Protein AF-A0A4U3AMQ2-F1 (afdb_monomer_lite)

pLDDT: mean 90.17, std 16.96, range [29.2, 98.69]

Foldseek 3Di:
DFFPQWFAFPNDIAGALLLQLLLQQQLPCLPLNVVLRPDNGSVVSVVSSVVVVVRGDPCCVVCSLVSSLLSVVRSCQSCVQPVLLVLCVCPPPQFFDADPPAQACGWHDDPVRDTGGNVSVRVSSPVCNVCSVVQAAWDKAADDPDPSSHHSNHHGGIDIGHDHDHHDNCPPDPPDDPPDDDDDD

Sequence (185 aa):
MAAGFPIELQGIRILSSEALYQAMRYPNHPEYQKAIIQQKSPMTAKMISKKYRSHTREDWEEVKLMIMRWCLRVKLIQNWDKFGSLLLSTLDKQIVEESYKDDFWGARPSDMNLLVGTNALGRLLMELRAELTQFIGKHELSSPHIDNFMLYGKEIGNIRFENKAMPIESLLNTNTNFENLSLFD

InterPro domains:
  IPR012816 NADAR [PF08719] (7-132)
  IPR012816 NADAR [cd15457] (5-130)
  IPR037238 YbiA-like superfamily [G3DSA:1.10.357.40] (1-139)
  IPR037238 YbiA-like superfamily [SSF143990] (4-133)

Structure (mmCIF, N/CA/C/O backbone):
data_AF-A0A4U3AMQ2-F1
#
_entry.id   AF-A0A4U3AMQ2-F1
#
loop_
_atom_site.group_PDB
_atom_site.id
_atom_site.type_symbol
_atom_site.label_atom_id
_atom_site.label_alt_id
_atom_site.label_comp_id
_atom_site.label_asym_id
_atom_site.label_entity_id
_atom_site.label_seq_id
_atom_site.pdbx_PDB_ins_code
_atom_site.Cartn_x
_atom_site.Cartn_y
_atom_site.Cartn_z
_atom_site.occupancy
_atom_site.B_iso_or_equiv
_atom_site.auth_seq_id
_atom_site.auth_comp_id
_atom_site.auth_asym_id
_atom_site.auth_atom_id
_atom_site.pdbx_PDB_model_num
ATOM 1 N N . MET A 1 1 ? 8.734 0.670 -1.103 1.00 77.81 1 MET A N 1
ATOM 2 C CA . MET A 1 1 ? 7.836 1.195 -0.035 1.00 77.81 1 MET A CA 1
ATOM 3 C C . MET A 1 1 ? 8.612 1.978 1.024 1.00 77.81 1 MET A C 1
ATOM 5 O O . MET A 1 1 ? 9.647 1.500 1.469 1.00 77.81 1 MET A O 1
ATOM 9 N N . ALA A 1 2 ? 8.120 3.152 1.443 1.00 82.19 2 ALA A N 1
ATOM 10 C CA . ALA A 1 2 ? 8.809 4.047 2.389 1.00 82.19 2 ALA A CA 1
ATOM 11 C C . ALA A 1 2 ? 8.288 3.938 3.838 1.00 82.19 2 ALA A C 1
ATOM 13 O O . ALA A 1 2 ? 7.099 3.694 4.056 1.00 82.19 2 ALA A O 1
ATOM 14 N N . ALA A 1 3 ? 9.174 4.164 4.814 1.00 87.38 3 ALA A N 1
ATOM 15 C CA . ALA A 1 3 ? 8.838 4.304 6.235 1.00 87.38 3 ALA A CA 1
ATOM 16 C C . ALA A 1 3 ? 8.282 5.708 6.561 1.00 87.38 3 ALA A C 1
ATOM 18 O O . ALA A 1 3 ? 8.270 6.592 5.707 1.00 87.38 3 ALA A O 1
ATOM 19 N N . GLY A 1 4 ? 7.837 5.927 7.804 1.00 92.38 4 GLY A N 1
ATOM 20 C CA . GLY A 1 4 ? 7.403 7.253 8.278 1.00 92.38 4 GLY A CA 1
ATOM 21 C C . GLY A 1 4 ? 5.968 7.641 7.904 1.00 92.38 4 GLY A C 1
ATOM 22 O O . GLY A 1 4 ? 5.621 8.821 7.989 1.00 92.38 4 GLY A O 1
ATOM 23 N N . PHE A 1 5 ? 5.167 6.649 7.508 1.00 95.62 5 PHE A N 1
ATOM 24 C CA . PHE A 1 5 ? 3.735 6.743 7.220 1.00 95.62 5 PHE A CA 1
ATOM 25 C C . PHE A 1 5 ? 3.021 5.584 7.929 1.00 95.62 5 PHE A C 1
ATOM 27 O O . PHE A 1 5 ? 2.731 4.564 7.294 1.00 95.62 5 PHE A O 1
ATOM 34 N N . PRO A 1 6 ? 2.874 5.658 9.263 1.00 96.56 6 PRO A N 1
ATOM 35 C CA . PRO A 1 6 ? 2.238 4.591 10.016 1.00 96.56 6 PRO A CA 1
ATOM 36 C C . PRO A 1 6 ? 0.772 4.440 9.599 1.00 96.56 6 PRO A C 1
ATOM 38 O O . PRO A 1 6 ? 0.134 5.385 9.136 1.00 96.56 6 PRO A O 1
ATOM 41 N N . ILE A 1 7 ? 0.270 3.226 9.774 1.00 97.19 7 ILE A N 1
ATOM 42 C CA . ILE A 1 7 ? -1.114 2.826 9.552 1.00 97.19 7 ILE A CA 1
ATOM 43 C C . ILE A 1 7 ? -1.647 2.272 10.872 1.00 97.19 7 ILE A C 1
ATOM 45 O O . ILE A 1 7 ? -0.937 1.561 11.581 1.00 97.19 7 ILE A O 1
ATOM 49 N N . GLU A 1 8 ? -2.895 2.560 11.186 1.00 96.94 8 GLU A N 1
ATOM 50 C CA . GLU A 1 8 ? -3.648 1.970 12.276 1.00 96.94 8 GLU A CA 1
ATOM 51 C C . GLU A 1 8 ? -4.851 1.205 11.719 1.00 96.94 8 GLU A C 1
ATOM 53 O O . GLU A 1 8 ? -5.681 1.758 11.000 1.00 96.94 8 GLU A O 1
ATOM 58 N N . LEU A 1 9 ? -4.947 -0.084 12.033 1.00 95.38 9 LEU A N 1
ATOM 59 C CA . LEU A 1 9 ? -6.074 -0.932 11.644 1.00 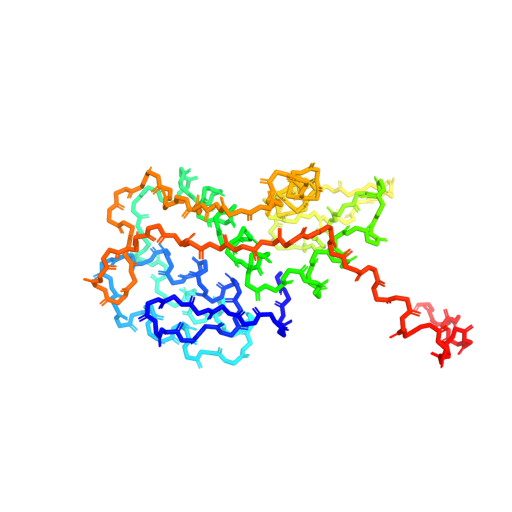95.38 9 LEU A CA 1
ATOM 60 C C . LEU A 1 9 ? -6.610 -1.639 12.877 1.00 95.38 9 LEU A C 1
ATOM 62 O O . LEU A 1 9 ? -5.877 -2.386 13.514 1.00 95.38 9 LEU A O 1
ATOM 66 N N . GLN A 1 10 ? -7.881 -1.409 13.217 1.00 89.69 10 GLN A N 1
ATOM 67 C CA . GLN A 1 10 ? -8.552 -2.088 14.337 1.00 89.69 10 GLN A CA 1
ATOM 68 C C . GLN A 1 10 ? -7.753 -1.998 15.661 1.00 89.69 10 GLN A C 1
ATOM 70 O O . GLN A 1 10 ? -7.661 -2.966 16.414 1.00 89.69 10 GLN A O 1
ATOM 75 N N . GLY A 1 11 ? -7.134 -0.838 15.927 1.00 93.19 11 GLY A N 1
ATOM 76 C CA . GLY A 1 11 ? -6.283 -0.589 17.100 1.00 93.19 11 GLY A CA 1
ATOM 77 C C . GLY A 1 11 ? -4.851 -1.136 16.999 1.00 93.19 11 GLY A C 1
ATOM 78 O O . GLY A 1 11 ? -4.079 -1.035 17.951 1.00 93.19 11 GLY A O 1
ATOM 79 N N . ILE A 1 12 ? -4.467 -1.718 15.860 1.00 95.44 12 ILE A N 1
ATOM 80 C CA . ILE A 1 12 ? -3.123 -2.243 15.605 1.00 95.44 12 ILE A CA 1
ATOM 81 C C . ILE A 1 12 ? -2.319 -1.196 14.841 1.00 95.44 12 ILE A C 1
ATOM 83 O O . ILE A 1 12 ? -2.613 -0.889 13.686 1.00 95.44 12 ILE A O 1
ATOM 87 N N . ARG A 1 13 ? -1.251 -0.695 15.466 1.00 96.88 13 ARG A N 1
ATOM 88 C CA . ARG A 1 13 ? -0.293 0.205 14.821 1.00 96.88 13 ARG A CA 1
ATOM 89 C C . ARG A 1 13 ? 0.716 -0.578 13.982 1.00 96.88 13 ARG A C 1
ATOM 91 O O . ARG A 1 13 ? 1.441 -1.428 14.495 1.00 96.88 13 ARG A O 1
ATOM 98 N N . ILE A 1 14 ? 0.815 -0.229 12.706 1.00 97.88 14 ILE A N 1
ATOM 99 C CA . ILE A 1 14 ? 1.690 -0.836 11.706 1.00 97.88 14 ILE A CA 1
ATOM 100 C C . ILE A 1 14 ? 2.597 0.257 1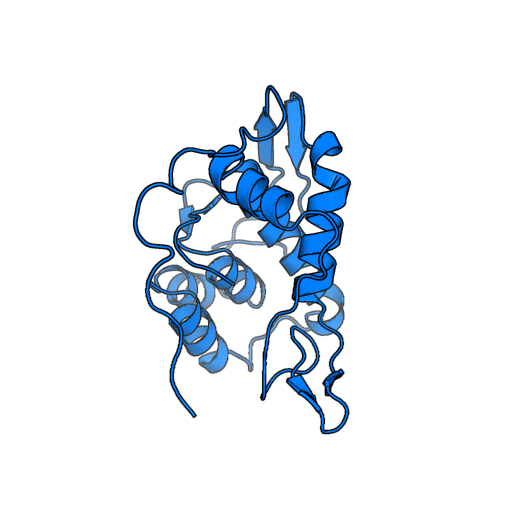1.138 1.00 97.88 14 ILE A C 1
ATOM 102 O O . ILE A 1 14 ? 2.137 1.277 10.635 1.00 97.88 14 ILE A O 1
ATOM 106 N N . LEU A 1 15 ? 3.914 0.070 11.218 1.00 96.75 15 LEU A N 1
ATOM 107 C CA . LEU A 1 15 ? 4.875 1.147 10.935 1.00 96.75 15 LEU A CA 1
ATOM 108 C C . LEU A 1 15 ? 5.084 1.438 9.441 1.00 96.75 15 LEU A C 1
ATOM 110 O O . LEU A 1 15 ? 5.663 2.468 9.089 1.00 96.75 15 LEU A O 1
ATOM 114 N N . SER A 1 16 ? 4.646 0.536 8.559 1.00 97.06 16 SER A N 1
ATOM 115 C CA . SER A 1 16 ? 4.724 0.728 7.112 1.00 97.06 16 SER A CA 1
ATOM 116 C C . SER A 1 16 ? 3.682 -0.093 6.358 1.00 97.06 16 SER A C 1
ATOM 118 O O . SER A 1 16 ? 3.331 -1.201 6.762 1.00 97.06 16 SER A O 1
ATOM 120 N N . SER A 1 17 ? 3.266 0.412 5.200 1.00 97.25 17 SER A N 1
ATOM 121 C CA . SER A 1 17 ? 2.419 -0.320 4.256 1.00 97.25 17 SER A CA 1
ATOM 122 C C . SER A 1 17 ? 3.083 -1.596 3.714 1.00 97.25 17 SER A C 1
ATOM 124 O O . SER A 1 17 ? 2.378 -2.533 3.364 1.00 97.25 17 SER A O 1
ATOM 126 N N . GLU A 1 18 ? 4.421 -1.676 3.695 1.00 97.81 18 GLU A N 1
ATOM 127 C CA . GLU A 1 18 ? 5.148 -2.918 3.381 1.00 97.81 18 GLU A CA 1
ATOM 128 C C . GLU A 1 18 ? 4.882 -3.997 4.433 1.00 97.81 18 GLU A C 1
ATOM 130 O O . GLU A 1 18 ? 4.591 -5.134 4.086 1.00 97.81 18 GLU A O 1
ATOM 135 N N . ALA A 1 19 ? 4.948 -3.648 5.722 1.00 98.31 19 ALA A N 1
ATOM 136 C CA . ALA A 1 19 ? 4.683 -4.605 6.792 1.00 98.31 19 ALA A CA 1
ATOM 137 C C . ALA A 1 19 ? 3.239 -5.122 6.741 1.00 98.31 19 ALA A C 1
ATOM 139 O O . ALA A 1 19 ? 3.021 -6.322 6.891 1.00 98.31 19 ALA A O 1
ATOM 140 N N . LEU A 1 20 ? 2.275 -4.239 6.460 1.00 98.44 20 LEU A N 1
ATOM 141 C CA . LEU A 1 20 ? 0.885 -4.635 6.237 1.00 98.44 20 LEU A CA 1
ATOM 142 C C . LEU A 1 20 ? 0.761 -5.579 5.033 1.00 98.44 20 LEU A C 1
ATOM 144 O O . LEU A 1 20 ? 0.256 -6.686 5.183 1.00 98.44 20 LEU A O 1
ATOM 148 N N . TYR A 1 21 ? 1.287 -5.191 3.869 1.00 98.56 21 TYR A N 1
ATOM 149 C CA . TYR A 1 21 ? 1.243 -6.002 2.648 1.00 98.56 21 TYR A CA 1
ATOM 150 C C . TYR A 1 21 ? 1.837 -7.404 2.850 1.00 98.56 21 TYR A C 1
ATOM 152 O O . TYR A 1 21 ? 1.227 -8.404 2.476 1.00 98.56 21 TYR A O 1
ATOM 160 N N . GLN A 1 22 ? 2.998 -7.490 3.502 1.00 98.50 22 GLN A N 1
ATOM 161 C CA . GLN A 1 22 ? 3.650 -8.766 3.786 1.00 98.50 22 GLN A CA 1
ATOM 162 C C . GLN A 1 22 ? 2.885 -9.603 4.822 1.00 98.50 22 GLN A C 1
ATOM 164 O O . GLN A 1 22 ? 2.892 -10.825 4.729 1.00 98.50 22 GLN A O 1
ATOM 169 N N . ALA A 1 23 ? 2.199 -8.984 5.788 1.00 98.38 23 ALA A N 1
ATOM 170 C CA . ALA A 1 23 ? 1.333 -9.704 6.722 1.00 98.38 23 ALA A CA 1
ATOM 171 C C . ALA A 1 23 ? 0.085 -10.280 6.022 1.00 98.38 23 ALA A C 1
ATOM 173 O O . ALA A 1 23 ? -0.294 -11.421 6.279 1.00 98.38 23 ALA A O 1
ATOM 174 N N . MET A 1 24 ? -0.514 -9.546 5.079 1.00 98.31 24 MET A N 1
ATOM 175 C CA . MET A 1 24 ? -1.697 -9.996 4.320 1.00 98.31 24 MET A CA 1
ATOM 176 C C . MET A 1 24 ? -1.438 -11.206 3.411 1.00 98.31 24 MET A C 1
ATOM 178 O O . MET A 1 24 ? -2.377 -11.862 2.962 1.00 98.31 24 MET A O 1
ATOM 182 N N . ARG A 1 25 ? -0.167 -11.555 3.194 1.00 98.38 25 ARG A N 1
ATOM 183 C CA . ARG A 1 25 ? 0.254 -12.796 2.534 1.00 98.38 25 ARG A CA 1
ATOM 184 C C . ARG A 1 25 ? -0.085 -14.063 3.336 1.00 98.38 25 ARG A C 1
ATOM 186 O O . ARG A 1 25 ? -0.110 -15.146 2.754 1.00 98.38 25 ARG A O 1
ATOM 193 N N . TYR A 1 26 ? -0.345 -13.927 4.640 1.00 98.38 26 TYR A N 1
ATOM 194 C CA . TYR A 1 26 ? -0.517 -15.033 5.591 1.00 98.38 26 TYR A CA 1
ATOM 195 C C . TYR A 1 26 ? -1.822 -14.913 6.402 1.00 98.38 26 TYR A C 1
ATOM 197 O O . TYR A 1 26 ? -1.769 -14.753 7.623 1.00 98.38 26 TYR A O 1
ATOM 205 N N . PRO A 1 27 ? -3.003 -14.957 5.761 1.00 97.00 27 PRO A N 1
ATOM 206 C CA . PRO A 1 27 ? -4.285 -14.699 6.425 1.00 97.00 27 PRO A CA 1
ATOM 207 C C . PRO A 1 27 ? -4.600 -15.676 7.568 1.00 97.00 27 PRO A C 1
ATOM 209 O O . PRO A 1 27 ? -5.148 -15.271 8.589 1.00 97.00 27 PRO A O 1
ATOM 212 N N . ASN A 1 28 ? -4.175 -16.936 7.433 1.0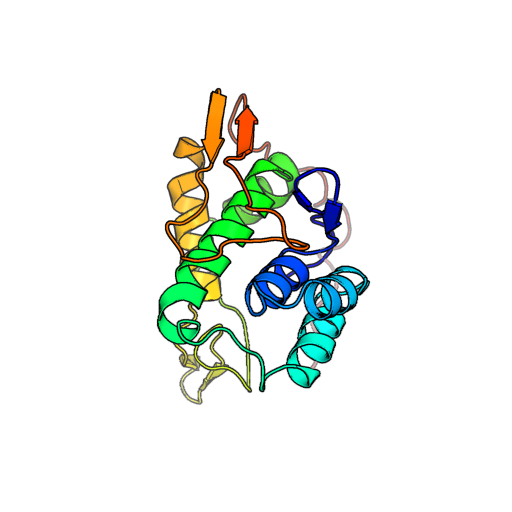0 96.19 28 ASN A N 1
ATOM 213 C CA . ASN A 1 28 ? -4.440 -18.007 8.400 1.00 96.19 28 ASN A CA 1
ATOM 214 C C . ASN A 1 28 ? -3.325 -18.186 9.447 1.00 96.19 28 ASN A C 1
ATOM 216 O O . ASN A 1 28 ? -3.377 -19.127 10.233 1.00 96.19 28 ASN A O 1
ATOM 220 N N . HIS A 1 29 ? -2.323 -17.298 9.470 1.00 98.12 29 HIS A N 1
ATOM 221 C CA . HIS A 1 29 ? -1.167 -17.394 10.372 1.00 98.12 29 HIS A CA 1
ATOM 222 C C . HIS A 1 29 ? -0.934 -16.088 11.152 1.00 98.12 29 HIS A C 1
ATOM 224 O O . HIS A 1 29 ? 0.004 -15.331 10.853 1.00 98.12 29 HIS A O 1
ATOM 230 N N . PRO A 1 30 ? -1.774 -15.789 12.163 1.00 97.81 30 PRO A N 1
ATOM 231 C CA . PRO A 1 30 ? -1.646 -14.597 13.006 1.00 97.81 30 PRO A CA 1
ATOM 232 C C . PRO A 1 30 ? -0.246 -14.398 13.607 1.00 97.81 30 PRO A C 1
ATOM 234 O O . PRO A 1 30 ? 0.221 -13.269 13.767 1.00 97.81 30 PRO A O 1
ATOM 237 N N . GLU A 1 31 ? 0.453 -15.484 13.925 1.00 98.38 31 GLU A N 1
ATOM 238 C CA . GLU A 1 31 ? 1.808 -15.485 14.463 1.00 98.38 31 GLU A CA 1
ATOM 239 C C . GLU A 1 31 ? 2.843 -14.944 13.465 1.00 98.38 31 GLU A C 1
ATOM 241 O O . GLU A 1 31 ? 3.719 -14.163 13.852 1.00 98.38 31 GLU A O 1
ATOM 246 N N . TYR A 1 32 ? 2.711 -15.268 12.173 1.00 98.56 32 TYR A N 1
ATOM 247 C CA . TYR A 1 32 ? 3.588 -14.737 11.122 1.00 98.56 32 TYR A CA 1
ATOM 248 C C . TYR A 1 32 ? 3.283 -13.271 10.857 1.00 98.56 32 TYR A C 1
ATOM 250 O O . TYR A 1 32 ? 4.201 -12.451 10.784 1.00 98.56 32 TYR A O 1
ATOM 258 N N . GLN A 1 33 ? 1.996 -12.921 10.798 1.00 98.62 33 GLN A N 1
ATOM 259 C CA . GLN A 1 33 ? 1.557 -11.532 10.689 1.00 98.62 33 GLN A CA 1
ATOM 260 C C . GLN A 1 33 ? 2.168 -10.685 11.811 1.00 98.62 33 GLN A C 1
ATOM 262 O O . GLN A 1 33 ? 2.712 -9.609 11.551 1.00 98.62 33 GLN A O 1
ATOM 267 N N . LYS A 1 34 ? 2.146 -11.189 13.054 1.00 98.19 34 LYS A N 1
ATOM 268 C CA . LYS A 1 34 ? 2.677 -10.479 14.224 1.00 98.19 34 LYS A CA 1
ATOM 269 C C . LYS A 1 34 ? 4.186 -10.297 14.133 1.00 98.19 34 LYS A C 1
ATOM 271 O O . LYS A 1 34 ? 4.675 -9.186 14.340 1.00 98.19 34 LYS A O 1
ATOM 276 N N . ALA A 1 35 ? 4.916 -11.349 13.763 1.00 98.50 35 ALA A N 1
ATOM 277 C CA . ALA A 1 35 ? 6.363 -11.283 13.576 1.00 98.50 35 ALA A CA 1
ATOM 278 C C . ALA A 1 35 ? 6.772 -10.253 12.504 1.00 98.50 35 ALA A C 1
ATOM 280 O O . ALA A 1 35 ? 7.784 -9.567 12.664 1.00 98.50 35 ALA A O 1
ATOM 281 N N . ILE A 1 36 ? 5.983 -10.119 11.433 1.00 98.62 36 ILE A N 1
ATOM 282 C CA . ILE A 1 36 ? 6.210 -9.158 10.343 1.00 98.62 36 ILE A CA 1
ATOM 283 C C . ILE A 1 36 ? 5.878 -7.726 10.783 1.00 98.62 36 ILE A C 1
ATOM 285 O O . ILE A 1 36 ? 6.683 -6.820 10.571 1.00 98.62 36 ILE A O 1
ATOM 289 N N . ILE A 1 37 ? 4.724 -7.503 11.418 1.00 98.00 37 ILE A N 1
ATOM 290 C CA . ILE A 1 37 ? 4.262 -6.162 11.821 1.00 98.00 37 ILE A CA 1
ATOM 291 C C . ILE A 1 37 ? 5.136 -5.545 12.917 1.00 98.00 37 ILE A C 1
ATOM 293 O O . ILE A 1 37 ? 5.319 -4.330 12.940 1.00 98.00 37 ILE A O 1
ATOM 297 N N . GLN A 1 38 ? 5.727 -6.363 13.791 1.00 97.25 38 GLN A N 1
ATOM 298 C CA . GLN A 1 38 ? 6.650 -5.899 14.835 1.00 97.25 38 GLN A CA 1
ATOM 299 C C . GLN A 1 38 ? 7.968 -5.322 14.288 1.00 97.25 38 GLN A C 1
ATOM 301 O O . GLN A 1 38 ? 8.745 -4.729 15.041 1.00 97.25 38 GLN A O 1
ATOM 306 N N . GLN A 1 39 ? 8.249 -5.489 12.994 1.00 97.31 39 GLN A N 1
ATOM 307 C CA . GLN A 1 39 ? 9.485 -5.009 12.396 1.00 97.31 39 GLN A CA 1
ATOM 308 C C . GLN A 1 39 ? 9.501 -3.487 12.231 1.00 97.31 39 GLN A C 1
ATOM 310 O O . GLN A 1 39 ? 8.552 -2.866 11.754 1.00 97.31 39 GLN A O 1
ATOM 315 N N . LYS A 1 40 ? 10.634 -2.876 12.595 1.00 94.62 40 LYS A N 1
ATOM 316 C CA . LYS A 1 40 ? 10.801 -1.414 12.603 1.00 94.62 40 LYS A CA 1
ATOM 317 C C . LYS A 1 40 ? 10.953 -0.791 11.215 1.00 94.62 40 LYS A C 1
ATOM 319 O O . LYS A 1 40 ? 10.715 0.405 11.075 1.00 94.62 40 LYS A O 1
ATOM 324 N N . SER A 1 41 ? 11.371 -1.558 10.205 1.00 94.81 41 SER A N 1
ATOM 325 C CA . SER A 1 41 ? 11.583 -1.044 8.852 1.00 94.81 41 SER A CA 1
ATOM 326 C C . SER A 1 41 ? 10.870 -1.893 7.793 1.00 94.81 41 SER A C 1
ATOM 328 O O . SER A 1 41 ? 10.715 -3.104 7.971 1.00 94.81 41 SER A O 1
ATOM 330 N N . PRO A 1 42 ? 10.473 -1.287 6.656 1.00 94.38 42 PRO A N 1
ATOM 331 C CA . PRO A 1 42 ? 9.919 -2.017 5.514 1.00 94.38 42 PRO A CA 1
ATOM 332 C C . PRO A 1 42 ? 10.822 -3.172 5.061 1.00 94.38 42 PRO A C 1
ATOM 334 O O . PRO A 1 42 ? 10.363 -4.282 4.801 1.00 94.38 42 PRO A O 1
ATOM 337 N N . MET A 1 43 ? 12.135 -2.927 5.020 1.00 94.31 43 MET A N 1
ATOM 338 C CA . MET A 1 43 ? 13.116 -3.920 4.595 1.00 94.31 43 MET A CA 1
ATOM 339 C C . MET A 1 43 ? 13.141 -5.131 5.532 1.00 94.31 43 MET A C 1
ATOM 341 O O . MET A 1 43 ? 13.155 -6.268 5.053 1.00 94.31 43 MET A O 1
ATOM 345 N N . THR A 1 44 ? 13.132 -4.916 6.853 1.00 96.25 44 THR A N 1
ATOM 346 C CA . THR A 1 44 ? 13.129 -6.031 7.806 1.00 96.25 44 THR A CA 1
ATOM 347 C C . THR A 1 44 ? 11.788 -6.758 7.813 1.00 96.25 44 THR A C 1
ATOM 349 O O . THR A 1 44 ? 11.788 -7.983 7.865 1.00 96.25 44 THR A O 1
ATOM 352 N N . ALA A 1 45 ? 10.660 -6.062 7.638 1.00 97.38 45 ALA A N 1
ATOM 353 C CA . ALA A 1 45 ? 9.352 -6.699 7.457 1.00 97.38 45 ALA A CA 1
ATOM 354 C C . ALA A 1 45 ? 9.335 -7.649 6.243 1.00 97.38 45 ALA A C 1
ATOM 356 O O . ALA A 1 45 ? 8.994 -8.827 6.380 1.00 97.38 45 ALA A O 1
ATOM 357 N N . LYS A 1 46 ? 9.811 -7.178 5.079 1.00 95.81 46 LYS A N 1
ATOM 358 C CA . LYS A 1 46 ? 9.975 -8.004 3.869 1.00 95.81 46 LYS A CA 1
ATOM 359 C C . LYS A 1 46 ? 10.909 -9.184 4.124 1.00 95.81 46 LYS A C 1
ATOM 361 O O . LYS A 1 46 ? 10.597 -10.302 3.734 1.00 95.81 46 LYS A O 1
ATOM 366 N N . MET A 1 47 ? 12.041 -8.966 4.795 1.00 96.56 47 MET A N 1
ATOM 367 C CA . MET A 1 47 ? 12.995 -10.029 5.128 1.00 96.56 47 MET A CA 1
ATOM 368 C C . MET A 1 47 ? 12.377 -11.114 6.019 1.00 96.56 47 MET A C 1
ATOM 370 O O . MET A 1 47 ? 12.565 -12.296 5.739 1.00 96.56 47 MET A O 1
ATOM 374 N N . ILE A 1 48 ? 11.644 -10.734 7.067 1.00 98.06 48 ILE A N 1
ATOM 375 C CA . ILE A 1 48 ? 10.985 -11.686 7.966 1.00 98.06 48 ILE A CA 1
ATOM 376 C C . ILE A 1 48 ? 9.910 -12.475 7.224 1.00 98.06 48 ILE A C 1
ATOM 378 O O . ILE A 1 48 ? 9.904 -13.699 7.322 1.00 98.06 48 ILE A O 1
ATOM 382 N N . SER A 1 49 ? 9.090 -11.821 6.396 1.00 97.88 49 SER A N 1
ATOM 383 C CA . SER A 1 49 ? 8.114 -12.523 5.556 1.00 97.88 49 SER A CA 1
ATOM 384 C C . SER A 1 49 ? 8.758 -13.591 4.667 1.00 97.88 49 SER A C 1
ATOM 386 O O . SER A 1 49 ? 8.221 -14.691 4.556 1.00 97.88 49 SER A O 1
ATOM 388 N N . LYS A 1 50 ? 9.952 -13.350 4.100 1.00 96.62 50 LYS A N 1
ATOM 389 C CA . LYS A 1 50 ? 10.631 -14.356 3.259 1.00 96.62 50 LYS A CA 1
ATOM 390 C C . LYS A 1 50 ? 10.823 -15.707 3.957 1.00 96.62 50 LYS A C 1
ATOM 392 O O . LYS A 1 50 ? 10.810 -16.721 3.264 1.00 96.62 50 LYS A O 1
ATOM 397 N N . LYS A 1 51 ? 10.971 -15.725 5.288 1.00 97.62 51 LYS A N 1
ATOM 398 C CA . LYS A 1 51 ? 11.134 -16.954 6.083 1.00 97.62 51 LYS A CA 1
ATOM 399 C C . LYS A 1 51 ? 9.883 -17.838 6.072 1.00 97.62 51 LYS A C 1
ATOM 401 O O . LYS A 1 51 ? 10.006 -19.045 6.220 1.00 97.62 51 LYS A O 1
ATOM 406 N N . TYR A 1 52 ? 8.707 -17.252 5.856 1.00 97.88 52 TYR A N 1
ATOM 407 C CA . TYR A 1 52 ? 7.415 -17.940 5.908 1.00 97.88 52 TYR A CA 1
ATOM 408 C C . TYR A 1 52 ? 6.814 -18.200 4.524 1.00 97.88 52 TYR A C 1
ATOM 410 O O . TYR A 1 52 ? 5.658 -18.587 4.423 1.00 97.88 52 TYR A O 1
ATOM 418 N N . ARG A 1 53 ? 7.561 -17.990 3.431 1.00 96.38 53 ARG A N 1
ATOM 419 C CA . ARG A 1 53 ? 7.045 -18.097 2.050 1.00 96.38 53 ARG A CA 1
ATOM 420 C C . ARG A 1 53 ? 6.334 -19.409 1.723 1.00 96.38 53 ARG A C 1
ATOM 422 O O . ARG A 1 53 ? 5.414 -19.366 0.915 1.00 96.38 53 ARG A O 1
ATOM 429 N N . SER A 1 54 ? 6.711 -20.524 2.341 1.00 97.56 54 SER A N 1
ATOM 430 C CA . SER A 1 54 ? 6.028 -21.813 2.161 1.00 97.56 54 SER A CA 1
ATOM 431 C C . SER A 1 54 ? 4.574 -21.821 2.653 1.00 97.56 54 SER A C 1
ATOM 433 O O . SER A 1 54 ? 3.835 -22.720 2.288 1.00 97.56 54 SER A O 1
ATOM 435 N N . HIS A 1 55 ? 4.163 -20.829 3.448 1.00 98.06 55 HIS A N 1
ATOM 436 C CA . HIS A 1 55 ? 2.811 -20.672 4.000 1.00 98.06 55 HIS A CA 1
ATOM 437 C C . HIS A 1 55 ? 2.035 -19.527 3.330 1.00 98.06 55 HIS A C 1
ATOM 439 O O . HIS A 1 55 ? 1.087 -18.985 3.893 1.00 98.06 55 HIS A O 1
ATOM 445 N N . THR A 1 56 ? 2.496 -19.079 2.160 1.00 98.25 56 THR A N 1
ATOM 446 C CA . THR A 1 56 ? 1.800 -18.054 1.373 1.00 98.25 56 THR A CA 1
ATOM 447 C C . THR A 1 56 ? 0.392 -18.539 1.032 1.00 98.25 56 THR A C 1
ATOM 449 O O . THR A 1 56 ? 0.243 -19.693 0.644 1.00 98.25 56 THR A O 1
ATOM 452 N N . ARG A 1 57 ? -0.613 -17.660 1.140 1.00 97.75 57 ARG A N 1
ATOM 453 C CA . ARG A 1 57 ? -1.967 -17.935 0.628 1.00 97.75 57 ARG A CA 1
ATOM 454 C C . ARG A 1 57 ? -1.935 -18.409 -0.831 1.00 97.75 57 ARG A C 1
ATOM 456 O O . ARG A 1 57 ? -1.138 -17.902 -1.617 1.00 97.75 57 ARG A O 1
ATOM 463 N N . GLU A 1 58 ? -2.781 -19.374 -1.174 1.00 97.44 58 GLU A N 1
ATOM 464 C CA . GLU A 1 58 ? -2.733 -20.066 -2.473 1.00 97.44 58 GLU A CA 1
ATOM 465 C C . GLU A 1 58 ? -3.042 -19.137 -3.655 1.00 97.44 58 GLU A C 1
ATOM 467 O O . GLU A 1 58 ? -2.408 -19.244 -4.698 1.00 97.44 58 GLU A O 1
ATOM 472 N N . ASP A 1 59 ? -3.930 -18.166 -3.447 1.00 97.75 59 ASP A N 1
ATOM 473 C CA . ASP A 1 59 ? -4.382 -17.160 -4.416 1.00 97.75 59 ASP A CA 1
ATOM 474 C C . ASP A 1 59 ? -3.484 -15.902 -4.469 1.00 97.75 59 ASP A C 1
ATOM 476 O O . ASP A 1 59 ? -3.896 -14.824 -4.907 1.00 97.75 59 ASP A O 1
ATOM 480 N N . TRP A 1 60 ? -2.257 -15.975 -3.935 1.00 97.81 60 TRP A N 1
ATOM 481 C CA . TRP A 1 60 ? -1.404 -14.794 -3.762 1.00 97.81 60 TRP A CA 1
ATOM 482 C C . TRP A 1 60 ? -1.092 -14.073 -5.072 1.00 97.81 60 TRP A C 1
ATOM 484 O O . TRP A 1 60 ? -1.043 -12.841 -5.095 1.00 97.81 60 TRP A O 1
ATOM 494 N N . GLU A 1 61 ? -0.851 -14.812 -6.151 1.00 96.94 61 GLU A N 1
ATOM 495 C CA . GLU A 1 61 ? -0.496 -14.209 -7.433 1.00 96.94 61 GLU A CA 1
ATOM 496 C C . GLU A 1 61 ? -1.680 -13.453 -8.052 1.00 96.94 61 GLU A C 1
ATOM 498 O O . GLU A 1 61 ? -1.464 -12.398 -8.654 1.00 96.94 61 GLU A O 1
ATOM 503 N N . GLU A 1 62 ? -2.912 -13.912 -7.814 1.00 97.31 62 GLU A N 1
ATOM 504 C CA . GLU A 1 62 ? -4.146 -13.235 -8.209 1.00 97.31 62 GLU A CA 1
ATOM 505 C C . GLU A 1 62 ? -4.408 -11.982 -7.360 1.00 97.31 62 GLU A C 1
ATOM 507 O O . GLU A 1 62 ? -4.762 -10.926 -7.893 1.00 97.31 62 GLU A O 1
ATOM 512 N N . VAL A 1 63 ? -4.203 -12.056 -6.038 1.00 98.12 63 VAL A N 1
ATOM 513 C CA . VAL A 1 63 ? -4.658 -10.992 -5.124 1.00 98.12 63 VAL A CA 1
ATOM 514 C C . VAL A 1 63 ? -3.592 -9.969 -4.730 1.00 98.12 63 VAL A C 1
ATOM 516 O O . VAL A 1 63 ? -3.933 -8.895 -4.227 1.00 98.12 63 VAL A O 1
ATOM 519 N N . LYS A 1 64 ? -2.298 -10.230 -4.966 1.00 97.81 64 LYS A N 1
ATOM 520 C CA . LYS A 1 64 ? -1.191 -9.346 -4.533 1.00 97.81 64 LYS A CA 1
ATOM 521 C C . LYS A 1 64 ? -1.356 -7.888 -4.979 1.00 97.81 64 LYS A C 1
ATOM 523 O O . LYS A 1 64 ? -1.036 -6.972 -4.222 1.00 97.81 64 LYS A O 1
ATOM 528 N N . LEU A 1 65 ? -1.884 -7.651 -6.183 1.00 98.31 65 LEU A N 1
ATOM 529 C CA . LEU A 1 65 ? -2.136 -6.300 -6.696 1.00 98.31 65 LEU A CA 1
ATOM 530 C C . LEU A 1 65 ? -3.292 -5.617 -5.959 1.00 98.31 65 LEU A C 1
ATOM 532 O O . LEU A 1 65 ? -3.165 -4.452 -5.587 1.00 98.31 65 LEU A O 1
ATOM 536 N N . MET A 1 66 ? -4.386 -6.340 -5.702 1.00 98.31 66 MET A N 1
ATOM 537 C CA . MET A 1 66 ? -5.536 -5.827 -4.948 1.00 98.31 66 MET A CA 1
ATOM 538 C C . MET A 1 66 ? -5.141 -5.475 -3.512 1.00 98.31 66 MET A C 1
ATOM 540 O O . MET A 1 66 ? -5.466 -4.389 -3.030 1.00 98.31 66 MET A O 1
ATOM 544 N N . ILE A 1 67 ? -4.371 -6.349 -2.857 1.00 98.56 67 ILE A N 1
ATOM 545 C CA . ILE A 1 67 ? -3.861 -6.111 -1.503 1.00 98.56 67 ILE A CA 1
ATOM 546 C C . ILE A 1 67 ? -2.937 -4.890 -1.489 1.00 98.56 67 ILE A C 1
ATOM 548 O O . ILE A 1 67 ? -3.089 -4.023 -0.629 1.00 98.56 67 ILE A O 1
ATOM 552 N N . MET A 1 68 ? -1.995 -4.784 -2.434 1.00 98.50 68 MET A N 1
ATOM 553 C CA . MET A 1 68 ? -1.075 -3.645 -2.502 1.00 98.50 68 MET A CA 1
ATOM 554 C C . MET A 1 68 ? -1.817 -2.326 -2.737 1.00 98.50 68 MET A C 1
ATOM 556 O O . MET A 1 68 ? -1.588 -1.352 -2.018 1.00 98.50 68 MET A O 1
ATOM 560 N N . ARG A 1 69 ? -2.740 -2.303 -3.705 1.00 98.69 69 ARG A N 1
ATOM 561 C CA . ARG A 1 69 ? -3.615 -1.158 -3.984 1.00 98.69 69 ARG A CA 1
ATOM 562 C C . ARG A 1 69 ? -4.338 -0.710 -2.720 1.00 98.69 69 ARG A C 1
ATOM 564 O O . ARG A 1 69 ? -4.303 0.470 -2.375 1.00 98.69 69 ARG A O 1
ATOM 571 N N . TRP A 1 70 ? -4.949 -1.651 -2.005 1.00 98.62 70 TRP A N 1
ATOM 572 C CA . TRP A 1 70 ? -5.633 -1.357 -0.754 1.00 98.62 70 TRP A CA 1
ATOM 573 C C . TRP A 1 70 ? -4.668 -0.820 0.313 1.00 98.62 70 TRP A C 1
ATOM 575 O O . TRP A 1 70 ? -4.934 0.233 0.882 1.00 98.62 70 TRP A O 1
ATOM 585 N N . CYS A 1 71 ? -3.494 -1.431 0.511 1.00 98.56 71 CYS A N 1
ATOM 586 C CA . CYS A 1 71 ? -2.482 -0.946 1.461 1.00 98.56 71 CYS A CA 1
ATOM 587 C C . CYS A 1 71 ? -2.038 0.499 1.173 1.00 98.56 71 CYS A C 1
ATOM 589 O O . CYS A 1 71 ? -1.822 1.280 2.102 1.00 98.56 71 CYS A O 1
ATOM 591 N N . LEU A 1 72 ? -1.889 0.866 -0.104 1.00 98.62 72 LEU A N 1
ATOM 592 C CA . LEU A 1 72 ? -1.545 2.228 -0.517 1.00 98.62 72 LEU A CA 1
ATOM 593 C C . LEU A 1 72 ? -2.691 3.214 -0.261 1.00 98.62 72 LEU A C 1
ATOM 595 O O . LEU A 1 72 ? -2.436 4.318 0.219 1.00 98.62 72 LEU A O 1
ATOM 599 N N . ARG A 1 73 ? -3.941 2.811 -0.513 1.00 98.62 73 ARG A N 1
ATOM 600 C CA . ARG A 1 73 ? -5.128 3.618 -0.190 1.00 98.62 73 ARG A CA 1
ATOM 601 C C . ARG A 1 73 ? -5.271 3.830 1.317 1.00 98.62 73 ARG A C 1
ATOM 603 O O . ARG A 1 73 ? -5.455 4.964 1.741 1.00 98.62 73 ARG A O 1
ATOM 610 N N . VAL A 1 74 ? -5.077 2.788 2.131 1.00 98.38 74 VAL A N 1
ATOM 611 C CA . VAL A 1 74 ? -5.046 2.900 3.601 1.00 98.38 74 VAL A CA 1
ATOM 612 C C . VAL A 1 74 ? -3.949 3.868 4.048 1.00 98.38 74 VAL A C 1
ATOM 614 O O . VAL A 1 74 ? -4.194 4.760 4.859 1.00 98.38 74 VAL A O 1
ATOM 617 N N . LYS A 1 75 ? -2.740 3.736 3.485 1.00 98.25 75 LYS A N 1
ATOM 618 C CA . LYS A 1 75 ? -1.636 4.664 3.753 1.00 98.25 75 LYS A CA 1
ATOM 619 C C . LYS A 1 75 ? -2.025 6.110 3.432 1.00 98.25 75 LYS A C 1
ATOM 621 O O . LYS A 1 75 ? -1.716 6.986 4.236 1.00 98.25 75 LYS A O 1
ATOM 626 N N . LEU A 1 76 ? -2.673 6.352 2.290 1.00 98.25 76 LEU A N 1
ATOM 627 C CA . LEU A 1 76 ? -3.117 7.680 1.865 1.00 98.25 76 LEU A CA 1
ATOM 628 C C . LEU A 1 76 ? -4.142 8.276 2.818 1.00 98.25 76 LEU A C 1
ATOM 630 O O . LEU A 1 76 ? -3.893 9.357 3.336 1.00 98.25 76 LEU A O 1
ATOM 634 N N . ILE A 1 77 ? -5.245 7.579 3.094 1.00 97.88 77 ILE A N 1
ATOM 635 C CA . ILE A 1 77 ? -6.324 8.149 3.915 1.00 97.88 77 ILE A CA 1
ATOM 636 C C . ILE A 1 77 ? -5.875 8.455 5.348 1.00 97.88 77 ILE A C 1
ATOM 638 O O . ILE A 1 77 ? -6.397 9.370 5.969 1.00 97.88 77 ILE A O 1
ATOM 642 N N . GLN A 1 78 ? -4.882 7.729 5.873 1.00 97.75 78 GLN A N 1
ATOM 643 C CA . GLN A 1 78 ? -4.355 7.968 7.221 1.00 97.75 78 GLN A CA 1
ATOM 644 C C . GLN A 1 78 ? -3.168 8.935 7.264 1.00 97.75 78 GLN A C 1
ATOM 646 O O . GLN A 1 78 ? -2.772 9.384 8.335 1.00 97.75 78 GLN A O 1
ATOM 651 N N . ASN A 1 79 ? -2.577 9.254 6.113 1.00 97.06 79 ASN A N 1
ATOM 652 C CA . ASN A 1 79 ? -1.460 10.189 5.998 1.00 97.06 79 ASN A CA 1
ATOM 653 C C . ASN A 1 79 ? -1.763 11.231 4.914 1.00 97.06 79 ASN A C 1
ATOM 655 O O . ASN A 1 79 ? -0.897 11.518 4.085 1.00 97.06 79 ASN A O 1
ATOM 659 N N . TRP A 1 80 ? -2.993 11.753 4.916 1.00 96.88 80 TRP A N 1
ATOM 660 C CA . TRP A 1 80 ? -3.573 12.529 3.820 1.00 96.88 80 TRP A CA 1
ATOM 661 C C . TRP A 1 80 ? -2.670 13.665 3.345 1.00 96.88 80 TRP A C 1
ATOM 663 O O . TRP A 1 80 ? -2.225 13.650 2.200 1.00 96.88 80 TRP A O 1
ATOM 673 N N . ASP A 1 81 ? -2.308 14.581 4.243 1.00 95.38 81 ASP A N 1
ATOM 674 C CA . ASP A 1 81 ? -1.486 15.736 3.883 1.00 95.38 81 ASP A CA 1
ATOM 675 C C . ASP A 1 81 ? -0.064 15.316 3.502 1.00 95.38 81 ASP A C 1
ATOM 677 O O . ASP A 1 81 ? 0.437 15.641 2.433 1.00 95.38 81 ASP A O 1
ATOM 681 N N . LYS A 1 82 ? 0.601 14.519 4.342 1.00 95.50 82 LYS A N 1
ATOM 682 C CA . LYS A 1 82 ? 2.017 14.187 4.136 1.00 95.50 82 LYS A CA 1
ATOM 683 C C . LYS A 1 82 ? 2.250 13.317 2.898 1.00 95.50 82 LYS A C 1
ATOM 685 O O . LYS A 1 82 ? 3.188 13.553 2.141 1.00 95.50 82 LYS A O 1
ATOM 690 N N . PHE A 1 83 ? 1.465 12.254 2.730 1.00 96.94 83 PHE A N 1
ATOM 691 C CA . PHE A 1 83 ? 1.642 11.322 1.616 1.00 96.94 83 PHE A CA 1
ATOM 692 C C . PHE A 1 83 ? 0.942 11.816 0.354 1.00 96.94 83 PHE A C 1
ATOM 694 O O . PHE A 1 83 ? 1.509 11.681 -0.727 1.00 96.94 83 PHE A O 1
ATOM 701 N N . GLY A 1 84 ? -0.241 12.418 0.486 1.00 97.19 84 GLY A N 1
ATOM 702 C CA . GLY A 1 84 ? -0.960 13.008 -0.637 1.00 97.19 84 GLY A CA 1
ATOM 703 C C . GLY A 1 84 ? -0.165 14.132 -1.295 1.00 97.19 84 GLY A C 1
ATOM 704 O O . GLY A 1 84 ? 0.028 14.095 -2.507 1.00 97.19 84 GLY A O 1
ATOM 705 N N . SER A 1 85 ? 0.406 15.057 -0.518 1.00 95.69 85 SER A N 1
ATOM 706 C CA . SER A 1 85 ? 1.241 16.132 -1.075 1.00 95.69 85 SER A CA 1
ATOM 707 C C . SER A 1 85 ? 2.519 15.612 -1.727 1.00 95.69 85 SER A C 1
ATOM 709 O O . SER A 1 85 ? 2.920 16.123 -2.767 1.00 95.69 85 SER A O 1
ATOM 711 N N . LEU A 1 86 ? 3.122 14.546 -1.188 1.00 95.62 86 LEU A N 1
ATOM 712 C CA . LEU A 1 86 ? 4.263 13.882 -1.827 1.00 95.62 86 LEU A CA 1
ATOM 713 C C . LEU A 1 86 ? 3.885 13.228 -3.166 1.00 95.62 86 LEU A C 1
ATOM 715 O O . LEU A 1 86 ? 4.688 13.218 -4.093 1.00 95.62 86 LEU A O 1
ATOM 719 N N . LEU A 1 87 ? 2.681 12.660 -3.283 1.00 96.31 87 LEU A N 1
ATOM 720 C CA . LEU A 1 87 ? 2.192 12.146 -4.564 1.00 96.31 87 LEU A CA 1
ATOM 721 C C . LEU A 1 87 ? 1.969 13.292 -5.553 1.00 96.31 87 LEU A C 1
ATOM 723 O O . LEU A 1 87 ? 2.399 13.191 -6.700 1.00 96.31 87 LEU A O 1
ATOM 727 N N . LEU A 1 88 ? 1.351 14.391 -5.123 1.00 96.31 88 LEU A N 1
ATOM 728 C CA . LEU A 1 88 ? 1.091 15.550 -5.982 1.00 96.31 88 LEU A CA 1
ATOM 729 C C . LEU A 1 88 ? 2.377 16.242 -6.447 1.00 96.31 88 LEU A C 1
ATOM 731 O O . LEU A 1 88 ? 2.458 16.627 -7.611 1.00 96.31 88 LEU A O 1
ATOM 735 N N . SER A 1 89 ? 3.417 16.298 -5.609 1.00 95.81 89 SER A N 1
ATOM 736 C CA . SER A 1 89 ? 4.705 16.908 -5.971 1.00 95.81 89 SER A CA 1
ATOM 737 C C . SER A 1 89 ? 5.429 16.183 -7.113 1.00 95.81 89 SER A C 1
ATOM 739 O O . SER A 1 89 ? 6.406 16.692 -7.659 1.00 95.81 89 SER A O 1
ATOM 741 N N . THR A 1 90 ? 4.986 14.975 -7.478 1.00 95.69 90 THR A N 1
ATOM 742 C CA . THR A 1 90 ? 5.504 14.256 -8.651 1.00 95.69 90 THR A CA 1
ATOM 743 C C . THR A 1 90 ? 4.906 14.748 -9.973 1.00 95.69 90 THR A C 1
ATOM 745 O O . THR A 1 90 ? 5.417 14.376 -11.026 1.00 95.69 90 THR A O 1
ATOM 748 N N . LEU A 1 91 ? 3.875 15.602 -9.936 1.00 94.62 91 LEU A N 1
ATOM 749 C CA . LEU A 1 91 ? 3.205 16.184 -11.103 1.00 94.62 91 LEU A CA 1
ATOM 750 C C . LEU A 1 91 ? 2.771 15.113 -12.117 1.00 94.62 91 LEU A C 1
ATOM 752 O O . LEU A 1 91 ? 2.037 14.193 -11.772 1.00 94.62 91 LEU A O 1
ATOM 756 N N . ASP A 1 92 ? 3.215 15.223 -13.364 1.00 93.56 92 ASP A N 1
ATOM 757 C CA . ASP A 1 92 ? 2.983 14.291 -14.466 1.00 93.56 92 ASP A CA 1
ATOM 758 C C . ASP A 1 92 ? 4.108 13.254 -14.620 1.00 93.56 92 ASP A C 1
ATOM 760 O O . ASP A 1 92 ? 3.995 12.320 -15.419 1.00 93.56 92 ASP A O 1
ATOM 764 N N . LYS A 1 93 ? 5.178 13.356 -13.819 1.00 96.19 93 LYS A N 1
ATOM 765 C CA . LYS A 1 93 ? 6.333 12.461 -13.912 1.00 96.19 93 LYS A CA 1
ATOM 766 C C . LYS A 1 93 ? 5.935 11.023 -13.605 1.00 96.19 93 LYS A C 1
ATOM 768 O O . LYS A 1 93 ? 5.077 10.749 -12.757 1.00 96.19 93 LYS A O 1
ATOM 773 N N . GLN A 1 94 ? 6.608 10.098 -14.283 1.00 95.12 94 GLN A N 1
ATOM 774 C CA . GLN A 1 94 ? 6.498 8.675 -13.994 1.00 95.12 94 GLN A CA 1
ATOM 775 C C . GLN A 1 94 ? 7.105 8.379 -12.621 1.00 95.12 94 GLN A C 1
ATOM 777 O O . GLN A 1 94 ? 8.204 8.834 -12.306 1.00 95.12 94 GLN A O 1
ATOM 782 N N . ILE A 1 95 ? 6.396 7.594 -11.812 1.00 95.69 95 ILE A N 1
ATOM 783 C CA . ILE A 1 95 ? 6.921 7.067 -10.552 1.00 95.69 95 ILE A CA 1
ATOM 784 C C . ILE A 1 95 ? 7.443 5.666 -10.843 1.00 95.69 95 ILE A C 1
ATOM 786 O O . ILE A 1 95 ? 6.685 4.822 -11.322 1.00 95.69 95 ILE A O 1
ATOM 790 N N . VAL A 1 96 ? 8.722 5.414 -10.568 1.00 94.06 96 VAL A N 1
ATOM 791 C CA . VAL A 1 96 ? 9.353 4.113 -10.815 1.00 94.06 96 VAL A CA 1
ATOM 792 C C . VAL A 1 96 ? 10.077 3.633 -9.563 1.00 94.06 96 VAL A C 1
ATOM 794 O O . VAL A 1 96 ? 10.858 4.376 -8.974 1.00 94.06 96 VAL A O 1
ATOM 797 N N . GLU A 1 97 ? 9.809 2.395 -9.143 1.00 91.06 97 GLU A N 1
ATOM 798 C CA . GLU A 1 97 ? 10.641 1.715 -8.145 1.00 91.06 97 GLU A CA 1
ATOM 799 C C . GLU A 1 97 ? 11.857 1.111 -8.849 1.00 91.06 97 GLU A C 1
ATOM 801 O O . GLU A 1 97 ? 11.711 0.197 -9.658 1.00 91.06 97 GLU A O 1
ATOM 806 N N . GLU A 1 98 ? 13.058 1.595 -8.538 1.00 90.69 98 GLU A N 1
ATOM 807 C CA . GLU A 1 98 ? 14.281 0.976 -9.045 1.00 90.69 98 GLU A CA 1
ATOM 808 C C . GLU A 1 98 ? 14.560 -0.347 -8.315 1.00 90.69 98 GLU A C 1
ATOM 810 O O . GLU A 1 98 ? 14.671 -0.393 -7.086 1.00 90.69 98 GLU A O 1
ATOM 815 N N . SER A 1 99 ? 14.668 -1.442 -9.068 1.00 87.56 99 SER A N 1
ATOM 816 C CA . SER A 1 99 ? 14.885 -2.779 -8.517 1.00 87.56 99 SER A CA 1
ATOM 817 C C . SER A 1 99 ? 15.663 -3.684 -9.470 1.00 87.56 99 SER A C 1
ATOM 819 O O . SER A 1 99 ? 15.183 -4.074 -10.528 1.00 87.56 99 SER A O 1
ATOM 821 N N . TYR A 1 100 ? 16.842 -4.132 -9.033 1.00 84.50 100 TYR A N 1
ATOM 822 C CA . TYR A 1 100 ? 17.681 -5.084 -9.777 1.00 84.50 100 TYR A CA 1
ATOM 823 C C . TYR A 1 100 ? 17.257 -6.552 -9.614 1.00 84.50 100 TYR A C 1
ATOM 825 O O . TYR A 1 100 ? 17.835 -7.430 -10.252 1.00 84.50 100 TYR A O 1
ATOM 833 N N . LYS A 1 101 ? 16.298 -6.841 -8.723 1.00 84.44 101 LYS A N 1
ATOM 834 C CA . LYS A 1 101 ? 15.949 -8.211 -8.291 1.00 84.44 101 LYS A CA 1
ATOM 835 C C . LYS A 1 101 ? 14.478 -8.578 -8.495 1.00 84.44 101 LYS A C 1
ATOM 837 O O . LYS A 1 101 ? 14.120 -9.726 -8.262 1.00 84.44 101 LYS A O 1
ATOM 842 N N . ASP A 1 102 ? 13.637 -7.604 -8.821 1.00 85.19 102 ASP A N 1
ATOM 843 C CA . ASP A 1 102 ? 12.180 -7.737 -8.889 1.00 85.19 102 ASP A CA 1
ATOM 844 C C . ASP A 1 102 ? 11.689 -6.850 -10.033 1.00 85.19 102 ASP A C 1
ATOM 846 O O . ASP A 1 102 ? 11.604 -5.630 -9.883 1.00 85.19 102 ASP A O 1
ATOM 850 N N . ASP A 1 103 ? 11.455 -7.477 -11.180 1.00 89.81 103 ASP A N 1
ATOM 851 C CA . ASP A 1 103 ? 10.988 -6.861 -12.422 1.00 89.81 103 ASP A CA 1
ATOM 852 C C . ASP A 1 103 ? 9.461 -6.715 -12.469 1.00 89.81 103 ASP A C 1
ATOM 854 O O . ASP A 1 103 ? 8.927 -6.122 -13.404 1.00 89.81 103 ASP A O 1
ATOM 858 N N . PHE A 1 104 ? 8.740 -7.231 -11.470 1.00 94.19 104 PHE A N 1
ATOM 859 C CA . PHE A 1 104 ? 7.298 -7.062 -11.365 1.00 94.19 104 PHE A CA 1
ATOM 860 C C . PHE A 1 104 ? 6.950 -5.766 -10.625 1.00 94.19 104 PHE A C 1
ATOM 862 O O . PHE A 1 104 ? 6.232 -4.909 -11.146 1.00 94.19 104 PHE A O 1
ATOM 869 N N . TRP A 1 105 ? 7.456 -5.592 -9.403 1.00 94.62 105 TRP A N 1
ATOM 870 C CA . TRP A 1 105 ? 7.127 -4.403 -8.612 1.00 94.62 105 TRP A CA 1
ATOM 871 C C . TRP A 1 105 ? 7.879 -3.160 -9.082 1.00 94.62 105 TRP A C 1
ATOM 873 O O . TRP A 1 105 ? 7.280 -2.082 -9.123 1.00 94.62 105 TRP A O 1
ATOM 883 N N . GLY A 1 106 ? 9.128 -3.336 -9.514 1.00 92.88 106 GLY A N 1
ATOM 884 C CA . GLY A 1 106 ? 9.987 -2.265 -9.996 1.00 92.88 106 GLY A CA 1
ATOM 885 C C . GLY A 1 106 ? 10.404 -2.404 -11.455 1.00 92.88 106 GLY A C 1
ATOM 886 O O . GLY A 1 106 ? 9.837 -3.175 -12.233 1.00 92.88 106 GLY A O 1
ATOM 887 N N . ALA A 1 107 ? 11.403 -1.609 -11.813 1.00 93.69 107 ALA A N 1
ATOM 888 C CA . ALA A 1 107 ? 12.126 -1.663 -13.071 1.00 93.69 107 ALA A CA 1
ATOM 889 C C . ALA A 1 107 ? 13.614 -1.385 -12.822 1.00 93.69 107 ALA A C 1
ATOM 891 O O . ALA A 1 107 ? 13.990 -0.838 -11.786 1.00 93.69 107 ALA A O 1
ATOM 892 N N . ARG A 1 108 ? 14.470 -1.751 -13.770 1.00 91.62 108 ARG A N 1
ATOM 893 C CA . ARG A 1 108 ? 15.916 -1.490 -13.711 1.00 91.62 108 ARG A CA 1
ATOM 894 C C . ARG A 1 108 ? 16.410 -0.801 -14.979 1.00 91.62 108 ARG A C 1
ATOM 896 O O . ARG A 1 108 ? 15.799 -1.011 -16.030 1.00 91.62 108 ARG A O 1
ATOM 903 N N . PRO A 1 109 ? 17.514 -0.041 -14.907 1.00 88.44 109 PRO A N 1
ATOM 904 C CA . PRO A 1 109 ? 18.190 0.473 -16.091 1.00 88.44 109 PRO A CA 1
ATOM 905 C C . PRO A 1 109 ? 18.573 -0.638 -17.071 1.00 88.44 109 PRO A C 1
ATOM 907 O O . PRO A 1 109 ? 18.900 -1.761 -16.681 1.00 88.44 109 PRO A O 1
ATOM 910 N N . SER A 1 110 ? 18.523 -0.297 -18.351 1.00 86.38 110 SER A N 1
ATOM 911 C CA . SER A 1 110 ? 19.038 -1.078 -19.472 1.00 86.38 110 SER A CA 1
ATOM 912 C C . SER A 1 110 ? 19.940 -0.196 -20.331 1.00 86.38 110 SER A C 1
ATOM 914 O O . SER A 1 110 ? 19.879 1.032 -20.237 1.00 86.38 110 SER A O 1
ATOM 916 N N . ASP A 1 111 ? 20.732 -0.825 -21.198 1.00 80.69 111 ASP A N 1
ATOM 917 C CA . ASP A 1 111 ? 21.814 -0.205 -21.980 1.00 80.69 111 ASP A CA 1
ATOM 918 C C . ASP A 1 111 ? 21.378 0.978 -22.871 1.00 80.69 111 ASP A C 1
ATOM 920 O O . ASP A 1 111 ? 22.211 1.743 -23.345 1.00 80.69 111 ASP A O 1
ATOM 924 N N . MET A 1 112 ? 20.073 1.162 -23.091 1.00 79.88 112 MET A N 1
ATOM 925 C CA . MET A 1 112 ? 19.502 2.210 -23.945 1.00 79.88 112 MET A CA 1
ATOM 926 C C . MET A 1 112 ? 18.914 3.405 -23.170 1.00 79.88 112 MET A C 1
ATOM 928 O O . MET A 1 112 ? 18.027 4.080 -23.687 1.00 79.88 112 MET A O 1
ATOM 932 N N . ASN A 1 113 ? 19.342 3.668 -21.926 1.00 79.81 113 ASN A N 1
ATOM 933 C CA . ASN A 1 113 ? 18.699 4.652 -21.029 1.00 79.81 113 ASN A CA 1
ATOM 934 C C . ASN A 1 113 ? 17.192 4.388 -20.818 1.00 79.81 113 ASN A C 1
ATOM 936 O O . ASN A 1 113 ? 16.417 5.293 -20.505 1.00 79.81 113 ASN A O 1
ATOM 940 N N . LEU A 1 114 ? 16.765 3.134 -20.985 1.00 85.06 114 LEU A N 1
ATOM 941 C CA . LEU A 1 114 ? 15.392 2.692 -20.752 1.00 85.06 114 LEU A CA 1
ATOM 942 C C . LEU A 1 114 ? 15.311 1.928 -19.433 1.00 85.06 114 LEU A C 1
ATOM 944 O O . LEU A 1 114 ? 16.238 1.202 -19.072 1.00 85.06 114 LEU A O 1
ATOM 948 N N . LEU A 1 115 ? 14.176 2.043 -18.744 1.00 88.12 115 LEU A N 1
ATOM 949 C CA . LEU A 1 115 ? 13.861 1.220 -17.579 1.00 88.12 115 LEU A CA 1
ATOM 950 C C . LEU A 1 115 ? 13.022 0.016 -18.022 1.00 88.12 115 LEU A C 1
ATOM 952 O O . LEU A 1 115 ? 11.992 0.182 -18.673 1.00 88.12 115 LEU A O 1
ATOM 956 N N . VAL A 1 116 ? 13.454 -1.192 -17.658 1.00 88.19 116 VAL A N 1
ATOM 957 C CA . VAL A 1 116 ? 12.772 -2.450 -17.994 1.00 88.19 116 VAL A CA 1
ATOM 958 C C . VAL A 1 116 ? 12.206 -3.088 -16.730 1.00 88.19 116 VAL A C 1
ATOM 960 O O . VAL A 1 116 ? 12.925 -3.294 -15.752 1.00 88.19 116 VAL A O 1
ATOM 963 N N . GLY A 1 117 ? 10.912 -3.400 -16.767 1.00 92.69 117 GLY A N 1
ATOM 964 C CA . GLY A 1 117 ? 10.137 -3.995 -15.680 1.00 92.69 117 GLY A CA 1
ATOM 965 C C . GLY A 1 117 ? 8.671 -3.575 -15.770 1.00 92.69 117 GLY A C 1
ATOM 966 O O . GLY A 1 117 ? 8.323 -2.597 -16.433 1.00 92.69 117 GLY A O 1
ATOM 967 N N . THR A 1 118 ? 7.790 -4.311 -15.105 1.00 95.19 118 THR A N 1
ATOM 968 C CA . THR A 1 118 ? 6.356 -4.007 -15.052 1.00 95.19 118 THR A CA 1
ATOM 969 C C . THR A 1 118 ? 6.109 -2.695 -14.306 1.00 95.19 118 THR A C 1
ATOM 971 O O . THR A 1 118 ? 5.187 -1.955 -14.663 1.00 95.19 118 THR A O 1
ATOM 974 N N . ASN A 1 119 ? 6.946 -2.371 -13.307 1.00 96.12 119 ASN A N 1
ATOM 975 C CA . ASN A 1 119 ? 6.783 -1.203 -12.441 1.00 96.12 119 ASN A CA 1
ATOM 976 C C . ASN A 1 119 ? 5.370 -1.139 -11.827 1.00 96.12 119 ASN A C 1
ATOM 978 O O . ASN A 1 119 ? 4.711 -0.095 -11.827 1.00 96.12 119 ASN A O 1
ATOM 982 N N . ALA A 1 120 ? 4.861 -2.279 -11.348 1.00 97.44 120 ALA A N 1
ATOM 983 C CA . ALA A 1 120 ? 3.508 -2.359 -10.812 1.00 97.44 120 ALA A CA 1
ATOM 984 C C . ALA A 1 120 ? 3.306 -1.390 -9.636 1.00 97.44 120 ALA A C 1
ATOM 986 O O . ALA A 1 120 ? 2.269 -0.733 -9.564 1.00 97.44 120 ALA A O 1
ATOM 987 N N . LEU A 1 121 ? 4.304 -1.231 -8.753 1.00 97.06 121 LEU A N 1
ATOM 988 C CA . LEU A 1 121 ? 4.193 -0.318 -7.612 1.00 97.06 121 LEU A CA 1
ATOM 989 C C . LEU A 1 121 ? 4.074 1.136 -8.077 1.00 97.06 121 LEU A C 1
ATOM 991 O O . LEU A 1 121 ? 3.194 1.863 -7.617 1.00 97.06 121 LEU A O 1
ATOM 995 N N . GLY A 1 122 ? 4.937 1.552 -9.004 1.00 97.31 122 GLY A N 1
ATOM 996 C CA . GLY A 1 122 ? 4.912 2.896 -9.569 1.00 97.31 122 GLY A CA 1
ATOM 997 C C . GLY A 1 122 ? 3.591 3.214 -10.265 1.00 97.31 122 GLY A C 1
ATOM 998 O O . GLY A 1 122 ? 3.009 4.274 -10.035 1.00 97.31 122 GLY A O 1
ATOM 999 N N . ARG A 1 123 ? 3.055 2.263 -11.040 1.00 97.88 123 ARG A N 1
ATOM 1000 C CA . ARG A 1 123 ? 1.739 2.388 -11.689 1.00 97.88 123 ARG A CA 1
ATOM 1001 C C . ARG A 1 123 ? 0.606 2.557 -10.681 1.00 97.88 123 ARG A C 1
ATOM 1003 O O . ARG A 1 123 ? -0.211 3.453 -10.858 1.00 97.88 123 ARG A O 1
ATOM 1010 N N . LEU A 1 124 ? 0.592 1.774 -9.599 1.00 98.50 124 LEU A N 1
ATOM 1011 C CA . LEU A 1 124 ? -0.403 1.924 -8.530 1.00 98.50 124 LEU A CA 1
ATOM 1012 C C . LEU A 1 124 ? -0.313 3.292 -7.837 1.00 98.50 124 LEU A C 1
ATOM 1014 O O . LEU A 1 124 ? -1.339 3.864 -7.483 1.00 98.50 124 LEU A O 1
ATOM 1018 N N . LEU A 1 125 ? 0.895 3.833 -7.648 1.00 98.44 125 LEU A N 1
ATOM 1019 C CA . LEU A 1 125 ? 1.084 5.169 -7.073 1.00 98.44 125 LEU A CA 1
ATOM 1020 C C . LEU A 1 125 ? 0.591 6.275 -8.014 1.00 98.44 125 LEU A C 1
ATOM 1022 O O . LEU A 1 125 ? -0.004 7.242 -7.548 1.00 98.44 125 LEU A O 1
ATOM 1026 N N . MET A 1 126 ? 0.808 6.132 -9.323 1.00 98.31 126 MET A N 1
ATOM 1027 C CA . MET A 1 126 ? 0.300 7.074 -10.327 1.00 98.31 126 MET A CA 1
ATOM 1028 C C . MET A 1 126 ? -1.222 7.008 -10.468 1.00 98.31 126 MET A C 1
ATOM 1030 O O . MET A 1 126 ? -1.863 8.048 -10.596 1.00 98.31 126 MET A O 1
ATOM 1034 N N . GLU A 1 127 ? -1.806 5.811 -10.397 1.00 98.31 127 GLU A N 1
ATOM 1035 C CA . GLU A 1 127 ? -3.258 5.634 -10.328 1.00 98.31 127 GLU A CA 1
ATOM 1036 C C . GLU A 1 127 ? -3.817 6.318 -9.077 1.00 98.31 127 GLU A C 1
ATOM 1038 O O . GLU A 1 127 ? -4.705 7.159 -9.175 1.00 98.31 127 GLU A O 1
ATOM 1043 N N . LEU A 1 128 ? -3.211 6.065 -7.913 1.00 97.94 128 LEU A N 1
ATOM 1044 C CA . LEU A 1 128 ? -3.612 6.699 -6.661 1.00 97.94 128 LEU A CA 1
ATOM 1045 C C . LEU A 1 128 ? -3.495 8.230 -6.722 1.00 97.94 128 LEU A C 1
ATOM 1047 O O . LEU A 1 128 ? -4.376 8.918 -6.217 1.00 97.94 128 LEU A O 1
ATOM 1051 N N . ARG A 1 129 ? -2.444 8.759 -7.372 1.00 98.00 129 ARG A N 1
ATOM 1052 C CA . ARG A 1 129 ? -2.264 10.195 -7.650 1.00 98.00 129 ARG A CA 1
ATOM 1053 C C . ARG A 1 129 ? -3.431 10.765 -8.459 1.00 98.00 129 ARG A C 1
ATOM 1055 O O . ARG A 1 129 ? -3.948 11.821 -8.109 1.00 98.00 129 ARG A O 1
ATOM 1062 N N . ALA A 1 130 ? -3.839 10.077 -9.524 1.00 97.56 130 ALA A N 1
ATOM 1063 C CA . ALA A 1 130 ? -4.940 10.504 -10.388 1.00 97.56 130 ALA A CA 1
ATOM 1064 C C . ALA A 1 130 ? -6.309 10.438 -9.686 1.00 97.56 130 ALA A C 1
ATOM 1066 O O . ALA A 1 130 ? -7.195 11.237 -9.980 1.00 97.56 130 ALA A O 1
ATOM 1067 N N . GLU A 1 131 ? -6.473 9.517 -8.737 1.00 97.00 131 GLU A N 1
ATOM 1068 C CA . GLU A 1 131 ? -7.715 9.318 -7.987 1.00 97.00 131 GLU A CA 1
ATOM 1069 C C . GLU A 1 131 ? -7.864 10.238 -6.765 1.00 97.00 131 GLU A C 1
ATOM 1071 O O . GLU A 1 131 ? -8.910 10.202 -6.124 1.00 97.00 131 GLU A O 1
ATOM 1076 N N . LEU A 1 132 ? -6.869 11.067 -6.414 1.00 96.06 132 LEU A N 1
ATOM 1077 C CA . LEU A 1 132 ? -6.852 11.807 -5.140 1.00 96.06 132 LEU A CA 1
ATOM 1078 C C . LEU A 1 132 ? -8.148 12.577 -4.847 1.00 96.06 132 LEU A C 1
ATOM 1080 O O . LEU A 1 132 ? -8.654 12.530 -3.730 1.00 96.06 132 LEU A O 1
ATOM 1084 N N . THR A 1 133 ? -8.719 13.254 -5.841 1.00 95.75 133 THR A N 1
ATOM 1085 C CA . THR A 1 133 ? -9.953 14.040 -5.672 1.00 95.75 133 THR A CA 1
ATOM 1086 C 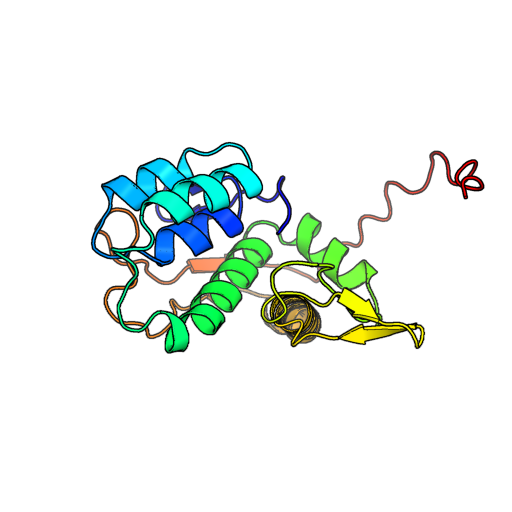C . THR A 1 133 ? -11.152 13.190 -5.247 1.00 95.75 133 THR A C 1
ATOM 1088 O O . THR A 1 133 ? -12.039 13.693 -4.560 1.00 95.75 133 THR A O 1
ATOM 1091 N N . GLN A 1 134 ? -11.160 11.895 -5.575 1.00 96.94 134 GLN A N 1
ATOM 1092 C CA . GLN A 1 134 ? -12.207 10.947 -5.183 1.00 96.94 134 GLN A CA 1
ATOM 1093 C C . GLN A 1 134 ? -12.180 10.631 -3.680 1.00 96.94 134 GLN A C 1
ATOM 1095 O O . GLN A 1 134 ? -13.169 10.155 -3.134 1.00 96.94 134 GLN A O 1
ATOM 1100 N N . PHE A 1 135 ? -11.070 10.923 -2.996 1.00 97.38 135 PHE A N 1
ATOM 1101 C CA . PHE A 1 135 ? -10.923 10.739 -1.553 1.00 97.38 135 PHE A CA 1
ATOM 1102 C C . PHE A 1 135 ? -11.317 11.993 -0.750 1.00 97.38 135 PHE A C 1
ATOM 1104 O O . PHE A 1 135 ? -11.181 11.984 0.470 1.00 97.38 135 PHE A O 1
ATOM 1111 N N . ILE A 1 136 ? -11.801 13.071 -1.380 1.00 97.00 136 ILE A N 1
ATOM 1112 C CA . ILE A 1 136 ? -12.307 14.259 -0.671 1.00 97.00 136 ILE A CA 1
ATOM 1113 C C . ILE A 1 136 ? -13.756 14.033 -0.238 1.00 97.00 136 ILE A C 1
ATOM 1115 O O . ILE A 1 136 ? -14.597 13.617 -1.031 1.00 97.00 136 ILE A O 1
ATOM 1119 N N . GLY A 1 137 ? -14.061 14.380 1.007 1.00 96.94 137 GLY A N 1
ATOM 1120 C CA . GLY A 1 137 ? -15.363 14.207 1.638 1.00 96.94 137 GLY A CA 1
ATOM 1121 C C . GLY A 1 137 ? -15.357 13.092 2.680 1.00 96.94 137 GLY A C 1
ATOM 1122 O O . GLY A 1 137 ? -14.303 12.582 3.063 1.00 96.94 137 GLY A O 1
ATOM 1123 N N . LYS A 1 138 ? -16.555 12.746 3.158 1.00 97.31 138 LYS A N 1
ATOM 1124 C CA . LYS A 1 138 ? -16.788 11.633 4.085 1.00 97.31 138 LYS A CA 1
ATOM 1125 C C . LYS A 1 138 ? -17.046 10.368 3.288 1.00 97.31 138 LYS A C 1
ATOM 1127 O O . LYS A 1 138 ? -18.070 10.274 2.616 1.00 97.31 138 LYS A O 1
ATOM 1132 N N . HIS A 1 139 ? -16.141 9.408 3.407 1.00 96.81 139 HIS A N 1
ATOM 1133 C CA . HIS A 1 139 ? -16.166 8.177 2.628 1.00 96.81 139 HIS A CA 1
ATOM 1134 C C . HIS A 1 139 ? -15.812 6.973 3.486 1.00 96.81 139 HIS A C 1
ATOM 1136 O O . HIS A 1 139 ? -15.395 7.077 4.644 1.00 96.81 139 HIS A O 1
ATOM 1142 N N . GLU A 1 140 ? -15.968 5.807 2.880 1.00 96.94 140 GLU A N 1
ATOM 1143 C CA . GLU A 1 140 ? -15.567 4.540 3.450 1.00 96.94 140 GLU A CA 1
ATOM 1144 C C . GLU A 1 140 ? -14.715 3.778 2.429 1.00 96.94 140 GLU A C 1
ATOM 1146 O O . GLU A 1 140 ? -15.124 3.555 1.292 1.00 96.94 140 GLU A O 1
ATOM 1151 N N . LEU A 1 141 ? -13.499 3.406 2.828 1.00 97.19 141 LEU A N 1
ATOM 1152 C CA . LEU A 1 141 ? -12.625 2.552 2.040 1.00 97.19 141 LEU A CA 1
ATOM 1153 C C . LEU A 1 141 ? -13.021 1.100 2.293 1.00 97.19 141 LEU A C 1
ATOM 1155 O O . LEU A 1 141 ? -12.778 0.567 3.380 1.00 97.19 141 LEU A O 1
ATOM 1159 N N . SER A 1 142 ? -13.618 0.467 1.287 1.00 96.44 142 SER A N 1
ATOM 1160 C CA . SER A 1 142 ? -14.007 -0.938 1.364 1.00 96.44 142 SER A CA 1
ATOM 1161 C C . SER A 1 142 ? -12.795 -1.862 1.450 1.00 96.44 142 SER A C 1
ATOM 1163 O O . SER A 1 142 ? -11.768 -1.633 0.798 1.00 96.44 142 SER A O 1
ATOM 1165 N N . SER A 1 143 ? -12.928 -2.932 2.229 1.00 94.81 143 SER A N 1
ATOM 1166 C CA . SER A 1 143 ? -11.997 -4.056 2.148 1.00 94.81 143 SER A CA 1
ATOM 1167 C C . SER A 1 143 ? -12.088 -4.715 0.767 1.00 94.81 143 SER A C 1
ATOM 1169 O O . SER A 1 143 ? -13.179 -4.796 0.198 1.00 94.81 143 SER A O 1
ATOM 1171 N N . PRO A 1 144 ? -10.964 -5.167 0.188 1.00 95.38 144 PRO A N 1
ATOM 1172 C CA . PRO A 1 144 ? -10.976 -5.864 -1.086 1.00 95.38 144 PRO A CA 1
ATOM 1173 C C . PRO A 1 144 ? -11.756 -7.178 -0.961 1.00 95.38 144 PRO A C 1
ATOM 1175 O O . PRO A 1 144 ? -11.672 -7.864 0.057 1.00 95.38 144 PRO A O 1
ATOM 1178 N N . HIS A 1 145 ? -12.484 -7.539 -2.017 1.00 95.00 145 HIS A N 1
ATOM 1179 C CA . HIS A 1 145 ? -13.193 -8.815 -2.115 1.00 95.00 145 HIS A CA 1
ATOM 1180 C C . HIS A 1 145 ? -12.189 -9.955 -2.308 1.00 95.00 145 HIS A C 1
ATOM 1182 O O . HIS A 1 145 ? -11.870 -10.336 -3.431 1.00 95.00 145 HIS A O 1
ATOM 1188 N N . ILE A 1 146 ? -11.630 -10.419 -1.196 1.00 96.19 146 ILE A N 1
ATOM 1189 C CA . ILE A 1 146 ? -10.612 -11.459 -1.116 1.00 96.19 146 ILE A CA 1
ATOM 1190 C C . ILE A 1 146 ? -11.011 -12.394 0.023 1.00 96.19 146 ILE A C 1
ATOM 1192 O O . ILE A 1 146 ? -11.293 -11.935 1.132 1.00 96.19 146 ILE A O 1
ATOM 1196 N N . ASP A 1 147 ? -10.978 -13.700 -0.224 1.00 94.38 147 ASP A N 1
ATOM 1197 C CA . ASP A 1 147 ? -11.287 -14.683 0.809 1.00 94.38 147 ASP A CA 1
ATOM 1198 C C . ASP A 1 147 ? -10.277 -14.608 1.957 1.00 94.38 147 ASP A C 1
ATOM 1200 O O . ASP A 1 147 ? -9.074 -14.390 1.758 1.00 94.38 147 ASP A O 1
ATOM 1204 N N . ASN A 1 148 ? -10.768 -14.791 3.184 1.00 93.88 148 ASN A N 1
ATOM 1205 C CA . ASN A 1 148 ? -9.962 -14.729 4.402 1.00 93.88 148 ASN A CA 1
ATOM 1206 C C . ASN A 1 148 ? -9.133 -13.433 4.510 1.00 93.88 148 ASN A C 1
ATOM 1208 O O . ASN A 1 148 ? -7.961 -13.460 4.885 1.00 93.88 148 ASN A O 1
ATOM 1212 N N . PHE A 1 149 ? -9.704 -12.274 4.165 1.00 96.62 149 PHE A N 1
ATOM 1213 C CA . PHE A 1 149 ? -9.022 -10.985 4.307 1.00 96.62 149 PHE A CA 1
ATOM 1214 C C . PHE A 1 149 ? -8.937 -10.550 5.783 1.00 96.62 149 PHE A C 1
ATOM 1216 O O . PHE A 1 149 ? -9.748 -9.772 6.291 1.00 96.62 149 PHE A O 1
ATOM 1223 N N . MET A 1 150 ? -7.953 -11.113 6.491 1.00 96.12 150 MET A N 1
ATOM 1224 C CA . MET A 1 150 ? -7.844 -11.057 7.949 1.00 96.12 150 MET A CA 1
ATOM 1225 C C . MET A 1 150 ? -6.507 -10.501 8.442 1.00 96.12 150 MET A C 1
ATOM 1227 O O . MET A 1 150 ? -5.443 -10.762 7.873 1.00 96.12 150 MET A O 1
ATOM 1231 N N . LEU A 1 151 ? -6.557 -9.824 9.589 1.00 97.31 151 LEU A N 1
ATOM 1232 C CA . LEU A 1 151 ? -5.402 -9.423 10.382 1.00 97.31 151 LEU A CA 1
ATOM 1233 C C . LEU A 1 151 ? -5.545 -9.929 11.822 1.00 97.31 151 LEU A C 1
ATOM 1235 O O . LEU A 1 151 ? -6.534 -9.667 12.499 1.00 97.31 151 LEU A O 1
ATOM 1239 N N . TYR A 1 152 ? -4.540 -10.663 12.295 1.00 96.75 152 TYR A N 1
ATOM 1240 C CA . TYR A 1 152 ? -4.505 -11.315 13.607 1.00 96.75 152 TYR A CA 1
ATOM 1241 C C . TYR A 1 152 ? -5.747 -12.171 13.899 1.00 96.75 152 TYR A C 1
ATOM 1243 O O . TYR A 1 152 ? -6.273 -12.161 15.012 1.00 96.75 152 TYR A O 1
ATOM 1251 N N . GLY A 1 153 ? -6.212 -12.910 12.886 1.00 95.44 153 GLY A N 1
ATOM 1252 C CA . GLY A 1 153 ? -7.379 -13.791 12.989 1.00 95.44 153 GLY A CA 1
ATOM 1253 C C . GLY A 1 153 ? -8.724 -13.061 13.045 1.00 95.44 153 GLY A C 1
ATOM 1254 O O . GLY A 1 153 ? -9.727 -13.673 13.395 1.00 95.44 153 GLY A O 1
ATOM 1255 N N . LYS A 1 154 ? -8.758 -11.759 12.737 1.00 96.31 154 LYS A N 1
ATOM 1256 C CA . LYS A 1 154 ? -9.989 -10.970 12.626 1.00 96.31 154 LYS A CA 1
ATOM 1257 C C . LYS A 1 154 ? -10.148 -10.452 11.208 1.00 96.31 154 LYS A C 1
ATOM 1259 O O . LYS A 1 154 ? -9.182 -9.972 10.621 1.00 96.31 154 LYS A O 1
ATOM 1264 N N . GLU A 1 155 ? -11.362 -10.513 10.676 1.00 96.00 155 GLU A N 1
ATOM 1265 C CA . GLU A 1 155 ? -11.679 -9.901 9.386 1.00 96.00 155 GLU A CA 1
ATOM 1266 C C . GLU A 1 155 ? -11.452 -8.393 9.432 1.00 96.00 155 GLU A C 1
ATOM 1268 O O . GLU A 1 155 ? -11.805 -7.718 10.406 1.00 96.00 155 GLU A O 1
ATOM 1273 N N . ILE A 1 156 ? -10.856 -7.863 8.369 1.00 96.25 156 ILE A N 1
ATOM 1274 C CA . ILE A 1 156 ? -10.667 -6.426 8.222 1.00 96.25 156 ILE A CA 1
ATOM 1275 C C . ILE A 1 156 ? -11.948 -5.860 7.615 1.00 96.25 156 ILE A C 1
ATOM 1277 O O . ILE A 1 156 ? -12.282 -6.149 6.467 1.00 96.25 156 ILE A O 1
ATOM 1281 N N . GLY A 1 157 ? -12.662 -5.044 8.387 1.00 94.19 157 GLY A N 1
ATOM 1282 C CA . GLY A 1 157 ? -13.822 -4.303 7.901 1.00 94.19 157 GLY A CA 1
ATOM 1283 C C . GLY A 1 157 ? -13.437 -3.037 7.137 1.00 94.19 157 GLY A C 1
ATOM 1284 O O . GLY A 1 157 ? -12.266 -2.658 7.054 1.00 94.19 157 GLY A O 1
ATOM 1285 N N . ASN A 1 158 ? -14.453 -2.354 6.624 1.00 96.38 158 ASN A N 1
ATOM 1286 C CA . ASN A 1 158 ? -14.266 -1.090 5.935 1.00 96.38 158 ASN A CA 1
ATOM 1287 C C . ASN A 1 158 ? -13.704 0.005 6.863 1.00 96.38 158 ASN A C 1
ATOM 1289 O O . ASN A 1 158 ? -13.939 0.007 8.075 1.00 96.38 158 ASN A O 1
ATOM 1293 N N . ILE A 1 159 ? -12.988 0.970 6.282 1.00 97.25 159 ILE A N 1
ATOM 1294 C CA . ILE A 1 159 ? -12.337 2.058 7.021 1.00 97.25 159 ILE A CA 1
ATOM 1295 C C . ILE A 1 159 ? -12.999 3.380 6.655 1.00 97.25 159 ILE A C 1
ATOM 1297 O O . ILE A 1 159 ? -12.889 3.848 5.523 1.00 97.25 159 ILE A O 1
ATOM 1301 N N . ARG A 1 160 ? -13.657 4.013 7.624 1.00 97.25 160 A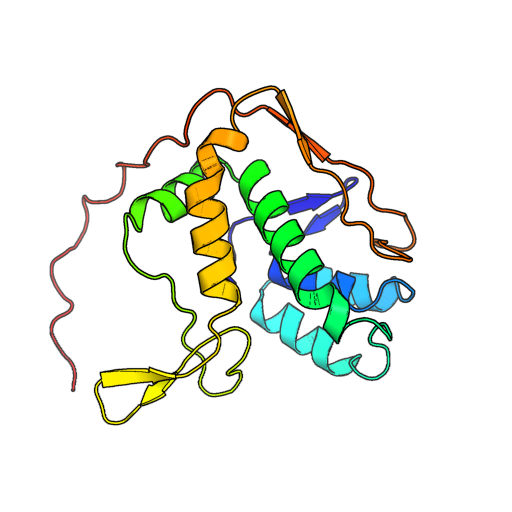RG A N 1
ATOM 1302 C CA . ARG A 1 160 ? -14.240 5.349 7.451 1.00 97.25 160 ARG A CA 1
ATOM 1303 C C . ARG A 1 160 ? -13.163 6.421 7.547 1.00 97.25 160 ARG A C 1
ATOM 1305 O O . ARG A 1 160 ? -12.289 6.340 8.407 1.00 97.25 160 ARG A O 1
ATOM 1312 N N . PHE A 1 161 ? -13.256 7.435 6.698 1.00 97.44 161 PHE A N 1
ATOM 1313 C CA . PHE A 1 161 ? -12.351 8.580 6.711 1.00 97.44 161 PHE A CA 1
ATOM 1314 C C . PHE A 1 161 ? -13.062 9.849 6.232 1.00 97.44 161 PHE A C 1
ATOM 1316 O O . PHE A 1 161 ? -14.113 9.797 5.589 1.00 97.44 161 PHE A O 1
ATOM 1323 N N . GLU A 1 162 ? -12.486 11.002 6.562 1.00 97.50 162 GLU A N 1
ATOM 1324 C CA . GLU A 1 162 ? -12.963 12.304 6.108 1.00 97.50 162 GLU A CA 1
ATOM 1325 C C . GLU A 1 162 ? -11.773 13.185 5.731 1.00 97.50 162 GLU A C 1
ATOM 1327 O O . GLU A 1 162 ? -10.983 13.556 6.597 1.00 97.50 162 GLU A O 1
ATOM 1332 N N . ASN A 1 163 ? -11.683 13.566 4.456 1.00 96.50 163 ASN A N 1
ATOM 1333 C CA . ASN A 1 163 ? -10.702 14.544 3.986 1.00 96.50 163 ASN A CA 1
ATOM 1334 C C . ASN A 1 163 ? -11.435 15.801 3.524 1.00 96.50 163 ASN A C 1
ATOM 1336 O O . ASN A 1 163 ? -12.231 15.755 2.591 1.00 96.50 163 ASN A O 1
ATOM 1340 N N . LYS A 1 164 ? -11.189 16.940 4.174 1.00 93.06 164 LYS A N 1
ATOM 1341 C CA . LYS A 1 164 ? -11.975 18.164 3.931 1.00 93.06 164 LYS A CA 1
ATOM 1342 C C . LYS A 1 164 ? -11.636 18.862 2.615 1.00 93.06 164 LYS A C 1
ATOM 1344 O O . LYS A 1 164 ? -12.489 19.530 2.041 1.00 93.06 164 LYS A O 1
ATOM 1349 N N . ALA A 1 165 ? -10.393 18.739 2.171 1.00 94.62 165 ALA A N 1
ATOM 1350 C CA . ALA A 1 165 ? -9.866 19.400 0.988 1.00 94.62 165 ALA A CA 1
ATOM 1351 C C . ALA A 1 165 ? -8.702 18.584 0.414 1.00 94.62 165 ALA A C 1
ATOM 1353 O O . ALA A 1 165 ? -8.264 17.603 1.023 1.00 94.62 165 ALA A O 1
ATOM 1354 N N . MET A 1 166 ? -8.195 19.004 -0.747 1.00 95.12 166 MET A N 1
ATOM 1355 C CA . MET A 1 166 ? -6.949 18.471 -1.303 1.00 95.12 166 MET A 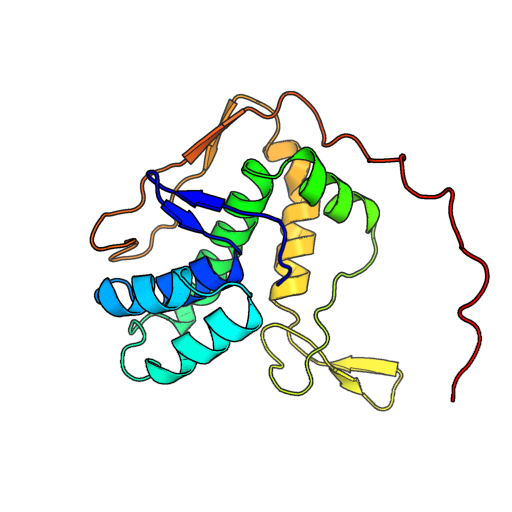CA 1
ATOM 1356 C C . MET A 1 166 ? -5.802 18.570 -0.281 1.00 95.12 166 MET A C 1
ATOM 1358 O O . MET A 1 166 ? -5.794 19.520 0.507 1.00 95.12 166 MET A O 1
ATOM 1362 N N . PRO A 1 167 ? -4.840 17.626 -0.295 1.00 91.88 167 PRO A N 1
ATOM 1363 C CA . PRO A 1 167 ? -3.655 17.702 0.550 1.00 91.88 167 PRO A CA 1
ATOM 1364 C C . PRO A 1 167 ? -2.962 19.044 0.358 1.00 91.88 167 PRO A C 1
ATOM 1366 O O . PRO A 1 167 ? -2.752 19.486 -0.776 1.00 91.88 167 PRO A O 1
ATOM 1369 N N . ILE A 1 168 ? -2.620 19.697 1.463 1.00 83.00 168 ILE A N 1
ATOM 1370 C CA . ILE A 1 168 ? -1.903 20.966 1.399 1.00 83.00 168 ILE A CA 1
ATOM 1371 C C . ILE A 1 168 ? -0.472 20.649 0.988 1.00 83.00 168 ILE A C 1
ATOM 1373 O O . ILE A 1 168 ? 0.257 19.977 1.725 1.00 83.00 168 ILE A O 1
ATOM 1377 N N . GLU A 1 169 ? -0.076 21.115 -0.194 1.00 62.44 169 GLU A N 1
ATOM 1378 C CA . GLU A 1 169 ? 1.305 21.055 -0.654 1.00 62.44 169 GLU A CA 1
ATOM 1379 C C . GLU A 1 169 ? 2.180 21.652 0.452 1.00 62.44 169 GLU A C 1
ATOM 1381 O O . GLU A 1 169 ? 2.049 22.830 0.792 1.00 62.44 169 GLU A O 1
ATOM 1386 N N . SER A 1 170 ? 3.010 20.833 1.105 1.00 49.59 170 SER A N 1
ATOM 1387 C CA . SER A 1 170 ? 3.899 21.347 2.139 1.00 49.59 170 SER A CA 1
ATOM 1388 C C . SER A 1 170 ? 5.011 22.130 1.441 1.00 49.59 170 SER A C 1
ATOM 1390 O O . SER A 1 170 ? 6.127 21.643 1.288 1.00 49.59 170 SER A O 1
ATOM 1392 N N . LEU A 1 171 ? 4.723 23.365 1.036 1.00 44.28 171 LEU A N 1
ATOM 1393 C CA . LEU A 1 171 ? 5.694 24.347 0.542 1.00 44.28 171 LEU A CA 1
ATOM 1394 C C . LEU A 1 171 ? 6.653 24.831 1.653 1.00 44.28 171 LEU A C 1
ATOM 1396 O O . LEU A 1 171 ? 7.358 25.822 1.504 1.00 44.28 171 LEU A O 1
ATOM 1400 N N . LEU A 1 172 ? 6.718 24.118 2.777 1.00 40.19 172 LEU A N 1
ATOM 1401 C CA . LEU A 1 172 ? 7.581 24.392 3.917 1.00 40.19 172 LEU A CA 1
ATOM 1402 C C . LEU A 1 172 ? 8.600 23.256 4.056 1.00 40.19 172 LEU A C 1
ATOM 1404 O O . LEU A 1 172 ? 8.466 22.426 4.948 1.00 40.19 172 LEU A O 1
ATOM 1408 N N . ASN A 1 173 ? 9.558 23.180 3.121 1.00 40.09 173 ASN A N 1
ATOM 1409 C CA . ASN A 1 173 ? 10.926 22.675 3.365 1.00 40.09 173 ASN A CA 1
ATOM 1410 C C . ASN A 1 173 ? 11.885 22.798 2.157 1.00 40.09 173 ASN A C 1
ATOM 1412 O O . ASN A 1 173 ? 12.839 22.035 2.040 1.00 40.09 173 ASN A O 1
ATOM 1416 N N . THR A 1 174 ? 11.712 23.790 1.280 1.00 39.09 174 THR A N 1
ATOM 1417 C CA . THR A 1 174 ? 12.766 24.200 0.330 1.00 39.09 174 THR A CA 1
ATOM 1418 C C . THR A 1 174 ? 13.306 25.570 0.723 1.00 39.09 174 THR A C 1
ATOM 1420 O O . THR A 1 174 ? 13.156 26.546 0.004 1.00 39.09 174 THR A O 1
ATOM 1423 N N . ASN A 1 175 ? 13.892 25.642 1.915 1.00 39.53 175 ASN A N 1
ATOM 1424 C CA . ASN A 1 175 ? 14.839 26.684 2.308 1.00 39.53 175 ASN A CA 1
ATOM 1425 C C . ASN A 1 175 ? 15.890 26.042 3.215 1.00 39.53 175 ASN A C 1
ATOM 1427 O O . ASN A 1 175 ? 15.994 26.346 4.399 1.00 39.53 175 ASN A O 1
ATOM 1431 N N . THR A 1 176 ? 16.615 25.063 2.672 1.00 38.75 176 THR A N 1
ATOM 1432 C CA . THR A 1 176 ? 17.991 24.741 3.073 1.00 38.75 176 THR A CA 1
ATOM 1433 C C . THR A 1 176 ? 18.592 23.760 2.063 1.00 38.75 176 THR A C 1
ATOM 1435 O O . THR A 1 176 ? 18.157 22.621 1.949 1.00 38.75 176 THR A O 1
ATOM 1438 N N . ASN A 1 177 ? 19.611 24.240 1.346 1.00 36.97 177 ASN A N 1
ATOM 1439 C CA . ASN A 1 177 ? 20.641 23.474 0.637 1.00 36.97 177 ASN A CA 1
ATOM 1440 C C . ASN A 1 177 ? 20.225 22.696 -0.625 1.00 36.97 177 ASN A C 1
ATOM 1442 O O . ASN A 1 177 ? 20.342 21.477 -0.689 1.00 36.97 177 ASN A O 1
ATOM 1446 N N . PHE A 1 178 ? 19.879 23.434 -1.685 1.00 36.50 178 PHE A N 1
ATOM 1447 C CA . PHE A 1 178 ? 20.212 23.040 -3.064 1.00 36.50 178 PHE A CA 1
ATOM 1448 C C . PHE A 1 178 ? 21.524 23.719 -3.493 1.00 36.50 178 PHE A C 1
ATOM 1450 O O . PHE A 1 178 ? 21.590 24.419 -4.493 1.00 36.50 178 PHE A O 1
ATOM 1457 N N . GLU A 1 179 ? 22.582 23.521 -2.712 1.00 34.88 179 GLU A N 1
ATOM 1458 C CA . GLU A 1 179 ? 23.961 23.703 -3.161 1.00 34.88 179 GLU A CA 1
ATOM 1459 C C . GLU A 1 179 ? 24.753 22.506 -2.626 1.00 34.88 179 GLU A C 1
ATOM 1461 O O . GLU A 1 179 ? 24.724 22.227 -1.429 1.00 34.88 179 GLU A O 1
ATOM 1466 N N . ASN A 1 180 ? 25.431 21.802 -3.535 1.00 36.81 180 ASN A N 1
ATOM 1467 C CA . ASN A 1 180 ? 26.157 20.533 -3.373 1.00 36.81 180 ASN A CA 1
ATOM 1468 C C . ASN A 1 180 ? 25.338 19.244 -3.518 1.00 36.81 180 ASN A C 1
ATOM 1470 O O . ASN A 1 180 ? 25.029 18.566 -2.546 1.00 36.81 180 ASN A O 1
ATOM 1474 N N . LEU A 1 181 ? 25.110 18.860 -4.775 1.00 32.53 181 LEU A N 1
ATOM 1475 C CA . LEU A 1 181 ? 25.330 17.488 -5.256 1.00 32.53 181 LEU A CA 1
ATOM 1476 C C . LEU A 1 181 ? 25.645 17.552 -6.761 1.00 32.53 181 LEU A C 1
ATOM 1478 O O . LEU A 1 181 ? 24.899 17.087 -7.616 1.00 32.53 181 LEU A O 1
ATOM 1482 N N . SER A 1 182 ? 26.767 18.203 -7.074 1.00 33.34 182 SER A N 1
ATOM 1483 C CA . SER A 1 182 ? 27.639 17.774 -8.168 1.00 33.34 182 SER A CA 1
ATOM 1484 C C . SER A 1 182 ? 28.735 16.898 -7.564 1.00 33.34 182 SER A C 1
ATOM 1486 O O . SER A 1 182 ? 29.210 17.243 -6.481 1.00 33.34 182 SER A O 1
ATOM 1488 N N . LEU A 1 183 ? 29.189 15.888 -8.314 1.00 29.20 183 LEU A N 1
ATOM 1489 C CA . LEU A 1 183 ? 30.226 14.892 -7.981 1.00 29.20 183 LEU A CA 1
ATOM 1490 C C . LEU A 1 183 ? 29.611 13.707 -7.209 1.00 29.20 183 LEU A C 1
ATOM 1492 O O . LEU A 1 183 ? 28.980 13.895 -6.176 1.00 29.20 183 LEU A O 1
ATOM 1496 N N . PHE A 1 184 ? 29.674 12.469 -7.696 1.00 30.42 184 PHE A N 1
ATOM 1497 C CA . PHE A 1 184 ? 30.837 11.789 -8.263 1.00 30.42 184 PHE A CA 1
ATOM 1498 C C . PHE A 1 184 ? 30.474 10.816 -9.393 1.00 30.42 184 PHE A C 1
ATOM 1500 O O . PHE A 1 184 ? 29.321 10.402 -9.526 1.00 30.42 184 PHE A O 1
ATOM 1507 N N . ASP A 1 185 ? 31.526 10.512 -10.152 1.00 35.66 185 ASP A N 1
ATOM 1508 C CA . ASP A 1 185 ? 31.734 9.365 -11.040 1.00 35.66 185 ASP A CA 1
ATOM 1509 C C . ASP A 1 185 ? 31.274 8.009 -10.468 1.00 35.66 185 ASP A C 1
ATOM 1511 O O . ASP A 1 185 ? 31.313 7.827 -9.225 1.00 35.66 185 ASP A O 1
#

Radius of gyration: 17.69 Å; chains: 1; bounding box: 48×48×41 Å

Organism: NCBI:txid1890302

Secondary structure (DSSP, 8-state):
--SS--EEETTEEES-HHHHHHHHT-TT-HHHHHHHHT-SSHHHHHHHHHTTGGG--TTHHHHHHHHHHHHHHHHHHHSHHHHHHHHHTTTTPPP--B-SS-TTT-BEEETTTEEES--HHHHHHHHHHHTGGGGSEEEEEPPPS-TT-EETTEE---EEEEE-SS------S-SS--S------